Protein AF-Q0K2A3-F1 (afdb_monomer_lite)

Structure (mmCIF, N/CA/C/O backbone):
data_AF-Q0K2A3-F1
#
_entry.id   AF-Q0K2A3-F1
#
loop_
_atom_site.group_PDB
_atom_site.id
_atom_site.type_symbol
_atom_site.label_atom_id
_atom_site.label_alt_id
_atom_site.label_comp_id
_atom_site.label_asym_id
_atom_site.label_entity_id
_atom_site.label_seq_id
_atom_site.pdbx_PDB_ins_code
_atom_site.Cartn_x
_atom_site.Cartn_y
_atom_site.Cartn_z
_atom_site.occupancy
_atom_site.B_iso_or_equiv
_atom_site.auth_seq_id
_atom_site.auth_comp_id
_atom_site.auth_asym_id
_atom_site.auth_atom_id
_atom_site.pdbx_PDB_model_num
ATOM 1 N N . MET A 1 1 ? 31.236 -0.357 -34.199 1.00 62.28 1 MET A N 1
ATOM 2 C CA . MET A 1 1 ? 29.996 0.454 -34.229 1.00 62.28 1 MET A CA 1
ATOM 3 C C . MET A 1 1 ? 29.987 1.377 -33.021 1.00 62.28 1 MET A C 1
ATOM 5 O O . MET A 1 1 ? 30.448 0.934 -31.972 1.00 62.28 1 MET A O 1
ATOM 9 N N . PRO A 1 2 ? 29.529 2.633 -33.126 1.00 80.31 2 PRO A N 1
ATOM 10 C CA . PRO A 1 2 ? 29.445 3.516 -31.966 1.00 80.31 2 PRO A CA 1
ATOM 11 C C . PRO A 1 2 ? 28.359 3.026 -30.996 1.00 80.31 2 PRO A C 1
ATOM 13 O O . PRO A 1 2 ? 27.274 2.633 -31.415 1.00 80.31 2 PRO A O 1
ATOM 16 N N . ALA A 1 3 ? 28.630 3.089 -29.688 1.00 79.31 3 ALA A N 1
ATOM 17 C CA . ALA A 1 3 ? 27.753 2.528 -28.650 1.00 79.31 3 ALA A CA 1
ATOM 18 C C . ALA A 1 3 ? 26.314 3.087 -28.664 1.00 79.31 3 ALA A C 1
ATOM 20 O O . ALA A 1 3 ? 25.381 2.414 -28.240 1.00 79.31 3 ALA A O 1
ATOM 21 N N . LYS A 1 4 ? 26.117 4.307 -29.181 1.00 85.31 4 LYS A N 1
ATOM 22 C CA . LYS A 1 4 ? 24.800 4.960 -29.278 1.00 85.31 4 LYS A CA 1
ATOM 23 C C . LYS A 1 4 ? 23.879 4.341 -30.337 1.00 85.31 4 LYS A C 1
ATOM 25 O O . LYS A 1 4 ? 22.669 4.520 -30.260 1.00 85.31 4 LYS A O 1
ATOM 30 N N . GLU A 1 5 ? 24.433 3.623 -31.311 1.00 87.94 5 GLU A N 1
ATOM 31 C CA . GLU A 1 5 ? 23.679 3.003 -32.412 1.00 87.94 5 GLU A CA 1
ATOM 32 C C . GLU A 1 5 ? 23.251 1.564 -32.114 1.00 87.94 5 GLU A C 1
ATOM 34 O O . GLU A 1 5 ? 22.643 0.915 -32.963 1.00 87.94 5 GLU A O 1
ATOM 39 N N . VAL A 1 6 ? 23.567 1.060 -30.923 1.00 88.69 6 VAL A N 1
ATOM 40 C CA . VAL A 1 6 ? 23.339 -0.328 -30.531 1.00 88.69 6 VAL A CA 1
ATOM 41 C C . VAL A 1 6 ? 22.188 -0.402 -29.523 1.00 88.69 6 VAL A C 1
ATOM 43 O O . VAL A 1 6 ? 21.980 0.508 -28.711 1.00 88.69 6 VAL A O 1
ATOM 46 N N . GLU A 1 7 ? 21.407 -1.471 -29.606 1.00 91.56 7 GLU A N 1
ATOM 47 C CA . GLU A 1 7 ? 20.314 -1.801 -28.696 1.00 91.56 7 GLU A CA 1
ATOM 48 C C . GLU A 1 7 ? 20.340 -3.295 -28.362 1.00 91.56 7 GLU A C 1
ATOM 50 O O . GLU A 1 7 ? 20.820 -4.112 -29.148 1.00 91.56 7 GLU A O 1
ATOM 55 N N . ILE A 1 8 ? 19.844 -3.634 -27.172 1.00 90.56 8 ILE A N 1
ATOM 56 C CA . ILE A 1 8 ? 19.665 -5.015 -26.735 1.00 90.56 8 ILE A CA 1
ATOM 57 C C . ILE A 1 8 ? 18.168 -5.315 -26.746 1.00 90.56 8 ILE A C 1
ATOM 59 O O . ILE A 1 8 ? 17.422 -4.678 -26.002 1.00 90.56 8 ILE A O 1
ATOM 63 N N . SER A 1 9 ? 17.743 -6.288 -27.552 1.00 89.38 9 SER A N 1
ATOM 64 C CA . SER A 1 9 ? 16.355 -6.768 -27.601 1.00 89.38 9 SER A CA 1
ATOM 65 C C . SER A 1 9 ? 16.334 -8.284 -27.713 1.00 89.38 9 SER A C 1
ATOM 67 O O . SER A 1 9 ? 17.089 -8.852 -28.495 1.00 89.38 9 SER A O 1
ATOM 69 N N . ASP A 1 10 ? 15.485 -8.942 -26.922 1.00 86.62 10 ASP A N 1
ATOM 70 C CA . ASP A 1 10 ? 15.195 -10.382 -27.033 1.00 86.62 10 ASP A CA 1
ATOM 71 C C . ASP A 1 10 ? 16.440 -11.295 -27.055 1.00 86.62 10 ASP A C 1
ATOM 73 O O . ASP A 1 10 ? 16.481 -12.310 -27.746 1.00 86.62 10 ASP A O 1
ATOM 77 N N . GLY A 1 11 ? 17.490 -10.923 -26.311 1.00 89.31 11 GLY A N 1
ATOM 78 C CA . GLY A 1 11 ? 18.755 -11.671 -26.251 1.00 89.31 11 GLY A CA 1
ATOM 79 C C . GLY A 1 11 ? 19.737 -11.392 -27.398 1.00 89.31 11 GLY A C 1
ATOM 80 O O . GLY A 1 11 ? 20.799 -12.018 -27.452 1.00 89.31 11 GLY A O 1
ATOM 81 N N . TRP A 1 12 ? 19.436 -10.425 -28.268 1.00 91.81 12 TRP A N 1
ATOM 82 C CA . TRP A 1 12 ? 20.293 -9.966 -29.362 1.00 91.81 12 TRP A CA 1
ATOM 83 C C . TRP A 1 12 ? 20.856 -8.574 -29.099 1.00 91.81 12 TRP A C 1
ATOM 85 O O . TRP A 1 12 ? 20.158 -7.681 -28.622 1.00 91.81 12 TRP A O 1
ATOM 95 N N . LEU A 1 13 ? 22.125 -8.391 -29.451 1.00 91.06 13 LEU A N 1
ATOM 96 C CA . LEU A 1 13 ? 22.765 -7.094 -29.589 1.00 91.06 13 LEU A CA 1
ATOM 97 C C . LEU A 1 13 ? 22.663 -6.694 -31.062 1.00 91.06 13 LEU A C 1
ATOM 99 O O . LEU A 1 13 ? 23.288 -7.320 -31.917 1.00 91.06 13 LEU A O 1
ATOM 103 N N . GLN A 1 14 ? 21.856 -5.683 -31.368 1.00 92.69 14 GLN A N 1
ATOM 104 C CA . GLN A 1 14 ? 21.545 -5.306 -32.746 1.00 92.69 14 GLN A CA 1
ATOM 105 C C . GLN A 1 14 ? 21.731 -3.813 -32.994 1.00 92.69 14 GLN A C 1
ATOM 107 O O . GLN A 1 14 ? 21.665 -2.987 -32.076 1.00 92.69 14 GLN A O 1
ATOM 112 N N . ARG A 1 15 ? 21.954 -3.453 -34.259 1.00 90.69 15 ARG A N 1
ATOM 113 C CA . ARG A 1 15 ? 21.966 -2.051 -34.670 1.00 90.69 15 ARG A CA 1
ATOM 114 C C . ARG A 1 15 ? 20.541 -1.496 -34.663 1.00 90.69 15 ARG A C 1
ATOM 116 O O . ARG A 1 15 ? 19.639 -2.084 -35.248 1.00 90.69 15 ARG A O 1
ATOM 123 N N . ARG A 1 16 ? 20.350 -0.312 -34.075 1.00 88.00 16 ARG A N 1
ATOM 124 C CA . ARG A 1 16 ? 19.042 0.368 -34.010 1.00 88.00 16 ARG A CA 1
ATOM 125 C C . ARG A 1 16 ? 18.433 0.643 -35.385 1.00 88.00 16 ARG A C 1
ATOM 127 O O . ARG A 1 16 ? 17.221 0.576 -35.531 1.00 88.00 16 ARG A O 1
ATOM 134 N N . SER A 1 17 ? 19.258 0.989 -36.374 1.00 88.44 17 SER A N 1
ATOM 135 C CA . SER A 1 17 ? 18.795 1.324 -37.727 1.00 88.44 17 SER A CA 1
ATOM 136 C C . SER A 1 17 ? 18.612 0.115 -38.645 1.00 88.44 17 SER A C 1
ATOM 138 O O . SER A 1 17 ? 17.908 0.229 -39.642 1.00 88.44 17 SER A O 1
ATOM 140 N N . ASP A 1 18 ? 19.241 -1.019 -38.334 1.00 88.25 18 ASP A N 1
ATOM 141 C CA . ASP A 1 18 ? 19.208 -2.226 -39.161 1.00 88.25 18 ASP A CA 1
ATOM 142 C C . ASP A 1 18 ? 19.248 -3.479 -38.265 1.00 88.25 18 ASP A C 1
ATOM 144 O O . ASP A 1 18 ? 20.333 -3.944 -37.898 1.00 88.25 18 ASP A O 1
ATOM 148 N N . PRO A 1 19 ? 18.077 -4.045 -37.913 1.00 83.62 19 PRO A N 1
ATOM 149 C CA . PRO A 1 19 ? 17.972 -5.225 -37.053 1.00 83.62 19 PRO A CA 1
ATOM 150 C C . PRO A 1 19 ? 18.565 -6.508 -37.653 1.00 83.62 19 PRO A C 1
ATOM 152 O O . PRO A 1 19 ? 18.688 -7.509 -36.947 1.00 83.62 19 PRO A O 1
ATOM 155 N N . THR A 1 20 ? 18.914 -6.517 -38.947 1.00 87.69 20 THR A N 1
ATOM 156 C CA . THR A 1 20 ? 19.571 -7.673 -39.575 1.00 87.69 20 THR A CA 1
ATOM 157 C C . THR A 1 20 ? 21.041 -7.776 -39.166 1.00 87.69 20 THR A C 1
ATOM 159 O O . THR A 1 20 ? 21.584 -8.878 -39.069 1.00 87.69 20 THR A O 1
ATOM 162 N N . GLN A 1 21 ? 21.663 -6.642 -38.828 1.00 88.56 21 GLN A N 1
ATOM 163 C CA . GLN A 1 21 ? 22.997 -6.576 -38.242 1.00 88.56 21 GLN A CA 1
ATOM 164 C C . GLN A 1 21 ? 22.907 -6.809 -36.735 1.00 88.56 21 GLN A C 1
ATOM 166 O O . GLN A 1 21 ? 22.775 -5.874 -35.938 1.00 88.56 21 GLN A O 1
ATOM 171 N N . ARG A 1 22 ? 22.960 -8.086 -36.354 1.00 90.00 22 ARG A N 1
ATOM 172 C CA . ARG A 1 22 ? 22.824 -8.532 -34.969 1.00 90.00 22 ARG A CA 1
ATOM 173 C C . ARG A 1 22 ? 23.806 -9.636 -34.617 1.00 90.00 22 ARG A C 1
ATOM 175 O O . ARG A 1 22 ? 24.170 -10.460 -35.451 1.00 90.00 22 ARG A O 1
ATOM 182 N N . GLU A 1 23 ? 24.163 -9.687 -33.347 1.00 91.06 23 GLU A N 1
ATOM 183 C CA . GLU A 1 23 ? 24.905 -10.783 -32.736 1.00 91.06 23 GLU A CA 1
ATOM 184 C C . GLU A 1 23 ? 24.248 -11.200 -31.418 1.00 91.06 23 GLU A C 1
ATOM 186 O O . GLU A 1 23 ? 23.474 -10.442 -30.830 1.00 91.06 23 GLU A O 1
ATOM 191 N N . SER A 1 24 ? 24.527 -12.416 -30.946 1.00 89.62 24 SER A N 1
ATOM 192 C CA . SER A 1 24 ? 24.063 -12.852 -29.622 1.00 89.62 24 SER A CA 1
ATOM 193 C C . SER A 1 24 ? 24.631 -11.935 -28.536 1.00 89.62 24 SER A C 1
ATOM 195 O O . SER A 1 24 ? 25.813 -11.591 -28.584 1.00 89.62 24 SER A O 1
ATOM 197 N N . VAL A 1 25 ? 23.844 -11.613 -27.503 1.00 88.44 25 VAL A N 1
ATOM 198 C CA . VAL A 1 25 ? 24.322 -10.843 -26.333 1.00 88.44 25 VAL A CA 1
ATOM 199 C C . VAL A 1 25 ? 25.501 -11.527 -25.624 1.00 88.44 25 VAL A C 1
ATOM 201 O O . VAL A 1 25 ? 26.292 -10.857 -24.963 1.00 88.44 25 VAL A O 1
ATOM 204 N N . SER A 1 26 ? 25.680 -12.842 -25.793 1.00 86.69 26 SER A N 1
ATOM 205 C CA . SER A 1 26 ? 26.845 -13.571 -25.272 1.00 86.69 26 SER A CA 1
ATOM 206 C C . SER A 1 26 ? 28.129 -13.390 -26.095 1.00 86.69 26 SER A C 1
ATOM 208 O O . SER A 1 26 ? 29.219 -13.590 -25.562 1.00 86.69 26 SER A O 1
ATOM 210 N N . ALA A 1 27 ? 28.043 -12.987 -27.367 1.00 87.62 27 ALA A N 1
ATOM 211 C CA . ALA A 1 27 ? 29.200 -12.904 -28.262 1.00 87.62 27 ALA A CA 1
ATOM 212 C C . ALA A 1 27 ? 30.287 -11.914 -27.785 1.00 87.62 27 ALA A C 1
ATOM 214 O O . ALA A 1 27 ? 31.470 -12.264 -27.856 1.00 87.62 27 ALA A O 1
ATOM 215 N N . PRO A 1 28 ? 29.952 -10.730 -27.227 1.00 85.81 28 PRO A N 1
ATOM 216 C CA . PRO A 1 28 ? 30.937 -9.856 -26.590 1.00 85.81 28 PRO A CA 1
ATOM 217 C C . PRO A 1 28 ? 31.712 -10.519 -25.444 1.00 85.81 28 PRO A C 1
ATOM 219 O O . PRO A 1 28 ? 32.914 -10.293 -25.325 1.00 85.81 28 PRO A O 1
ATOM 222 N N . ILE A 1 29 ? 31.060 -11.363 -24.637 1.00 84.81 29 ILE A N 1
ATOM 223 C CA . ILE A 1 29 ? 31.693 -12.066 -23.507 1.00 84.81 29 ILE A CA 1
ATOM 224 C C . ILE A 1 29 ? 32.697 -13.100 -24.029 1.00 84.81 29 ILE A C 1
ATOM 226 O O . ILE A 1 29 ? 33.825 -13.181 -23.545 1.00 84.81 29 ILE A O 1
ATOM 230 N N . THR A 1 30 ? 32.322 -13.850 -25.069 1.00 85.88 30 THR A N 1
ATOM 231 C CA . THR A 1 30 ? 33.226 -14.804 -25.724 1.00 85.88 30 THR A CA 1
ATOM 232 C C . THR A 1 30 ? 34.440 -14.099 -26.333 1.00 85.88 30 THR A C 1
ATOM 234 O O . THR A 1 30 ? 35.566 -14.555 -26.148 1.00 85.88 30 THR A O 1
ATOM 237 N N . ARG A 1 31 ? 34.249 -12.951 -27.001 1.00 86.81 31 ARG A N 1
ATOM 238 C CA . ARG A 1 31 ? 35.359 -12.158 -27.565 1.00 86.81 31 ARG A CA 1
ATOM 239 C C . ARG A 1 31 ? 36.263 -11.532 -26.507 1.00 86.81 31 ARG A C 1
ATOM 241 O O . ARG A 1 31 ? 37.447 -11.352 -26.767 1.00 86.81 31 ARG A O 1
ATOM 248 N N . ALA A 1 32 ? 35.732 -11.238 -25.323 1.00 83.31 32 ALA A N 1
ATOM 249 C CA . ALA A 1 32 ? 36.518 -10.807 -24.169 1.00 83.31 32 ALA A CA 1
ATOM 250 C C . ALA A 1 32 ? 37.319 -11.960 -23.522 1.00 83.31 32 ALA A C 1
ATOM 252 O O . ALA A 1 32 ? 37.932 -11.775 -22.472 1.00 83.31 32 ALA A O 1
ATOM 253 N N . GLY A 1 33 ? 37.317 -13.160 -24.115 1.00 84.12 33 GLY A N 1
ATOM 254 C CA . GLY A 1 33 ? 38.033 -14.323 -23.593 1.00 84.12 33 GLY A CA 1
ATOM 255 C C . GLY A 1 33 ? 37.413 -14.888 -22.316 1.00 84.12 33 GLY A C 1
ATOM 256 O O . GLY A 1 33 ? 38.126 -15.471 -21.510 1.00 84.12 33 GLY A O 1
ATOM 257 N N . GLY A 1 34 ? 36.111 -14.672 -22.091 1.00 79.38 34 GLY A N 1
ATOM 258 C CA . GLY A 1 34 ? 35.416 -15.142 -20.889 1.00 79.38 34 GLY A CA 1
ATOM 259 C C . GLY A 1 34 ? 35.699 -14.330 -19.621 1.00 79.38 34 GLY A C 1
ATOM 260 O O . GLY A 1 34 ? 35.202 -14.690 -18.556 1.00 79.38 34 GLY A O 1
ATOM 261 N N . HIS A 1 35 ? 36.453 -13.229 -19.713 1.00 83.56 35 HIS A N 1
ATOM 262 C CA . HIS A 1 35 ? 36.623 -12.300 -18.598 1.00 83.56 35 HIS A CA 1
ATOM 263 C C . HIS A 1 35 ? 35.297 -11.592 -18.287 1.00 83.56 35 HIS A C 1
ATOM 265 O O . HIS A 1 35 ? 34.542 -11.228 -19.195 1.00 83.56 35 HIS A O 1
ATOM 271 N N . ALA A 1 36 ? 35.015 -11.382 -17.000 1.00 81.56 36 ALA A N 1
ATOM 272 C CA . ALA A 1 36 ? 33.820 -10.672 -16.563 1.00 81.56 36 ALA A CA 1
ATOM 273 C C . ALA A 1 36 ? 33.827 -9.226 -17.087 1.00 81.56 36 ALA A C 1
ATOM 275 O O . ALA A 1 36 ? 34.798 -8.490 -16.915 1.00 81.56 36 ALA A O 1
ATOM 276 N N . ILE A 1 37 ? 32.727 -8.819 -17.721 1.00 84.69 37 ILE A N 1
ATOM 277 C CA . ILE A 1 37 ? 32.509 -7.433 -18.138 1.00 84.69 37 ILE A CA 1
ATOM 278 C C . ILE A 1 37 ? 31.739 -6.746 -17.015 1.00 84.69 37 ILE A C 1
ATOM 280 O O . ILE A 1 37 ? 30.547 -6.987 -16.831 1.00 84.69 37 ILE A O 1
ATOM 284 N N . GLU A 1 38 ? 32.422 -5.888 -16.264 1.00 87.50 38 GLU A N 1
ATOM 285 C CA . GLU A 1 38 ? 31.830 -5.150 -15.153 1.00 87.50 38 GLU A CA 1
ATOM 286 C C . GLU A 1 38 ? 31.703 -3.662 -15.477 1.00 87.50 38 GLU A C 1
ATOM 288 O O . GLU A 1 38 ? 32.609 -3.034 -16.025 1.00 87.50 38 GLU A O 1
ATOM 293 N N . ALA A 1 39 ? 30.576 -3.075 -15.086 1.00 89.56 39 ALA A N 1
ATOM 294 C CA . ALA A 1 39 ? 30.367 -1.637 -15.117 1.00 89.56 39 ALA A CA 1
ATOM 295 C C . ALA A 1 39 ? 29.654 -1.211 -13.834 1.00 89.56 39 ALA A C 1
ATOM 297 O O . ALA A 1 39 ? 28.703 -1.856 -13.391 1.00 89.56 39 ALA A O 1
ATOM 298 N N . ARG A 1 40 ? 30.095 -0.101 -13.237 1.00 92.75 40 ARG A N 1
ATOM 299 C CA . ARG A 1 40 ? 29.420 0.517 -12.090 1.00 92.75 40 ARG A CA 1
ATOM 300 C C . ARG A 1 40 ? 28.812 1.840 -12.516 1.00 92.75 40 ARG A C 1
ATOM 302 O O . ARG A 1 40 ? 29.492 2.692 -13.080 1.00 92.75 40 ARG A O 1
ATOM 309 N N . ALA A 1 41 ? 27.539 2.017 -12.198 1.00 89.94 41 ALA A N 1
ATOM 310 C CA . ALA A 1 41 ? 26.820 3.265 -12.382 1.00 89.94 41 ALA A CA 1
ATOM 311 C C . ALA A 1 41 ? 26.122 3.641 -11.074 1.00 89.94 41 ALA A C 1
ATOM 313 O O . ALA A 1 41 ? 25.741 2.776 -10.287 1.00 89.94 41 ALA A O 1
ATOM 314 N N . SER A 1 42 ? 25.944 4.940 -10.849 1.00 90.06 42 SER A N 1
ATOM 315 C CA . SER A 1 42 ? 25.125 5.449 -9.751 1.00 90.06 42 SER A CA 1
ATOM 316 C C . SER A 1 42 ? 24.044 6.356 -10.320 1.00 90.06 42 SER A C 1
ATOM 318 O O . SER A 1 42 ? 24.302 7.159 -11.216 1.00 90.06 42 SER A O 1
ATOM 320 N N . ALA A 1 43 ? 22.825 6.210 -9.811 1.00 85.69 43 ALA A N 1
ATOM 321 C CA . ALA A 1 43 ? 21.710 7.079 -10.142 1.00 85.69 43 ALA A CA 1
ATOM 322 C C . ALA A 1 43 ? 21.404 7.958 -8.929 1.00 85.69 43 ALA A C 1
ATOM 324 O O . ALA A 1 43 ? 21.238 7.464 -7.814 1.00 85.69 43 ALA A O 1
ATOM 325 N N . ARG A 1 44 ? 21.331 9.271 -9.144 1.00 83.62 44 ARG A N 1
ATOM 326 C CA . ARG A 1 44 ? 20.837 10.238 -8.159 1.00 83.62 44 ARG A CA 1
ATOM 327 C C . ARG A 1 44 ? 19.615 10.941 -8.741 1.00 83.62 44 ARG A C 1
ATOM 329 O O . ARG A 1 44 ? 19.536 11.068 -9.963 1.00 83.62 44 ARG A O 1
ATOM 336 N N . PRO A 1 45 ? 18.675 11.411 -7.905 1.00 78.62 45 PRO A N 1
ATOM 337 C CA . PRO A 1 45 ? 17.594 12.256 -8.386 1.00 78.62 45 PRO A CA 1
ATOM 338 C C . PRO A 1 45 ? 18.155 13.442 -9.180 1.00 78.62 45 PRO A C 1
ATOM 340 O O . PRO A 1 45 ? 19.027 14.159 -8.686 1.00 78.62 45 PRO A O 1
ATOM 343 N N . GLY A 1 46 ? 17.696 13.606 -10.419 1.00 79.38 46 GLY A N 1
ATOM 344 C CA . GLY A 1 46 ? 18.191 14.641 -11.320 1.00 79.38 46 GLY A CA 1
ATOM 345 C C . GLY A 1 46 ? 17.775 16.051 -10.899 1.00 79.38 46 GLY A C 1
ATOM 346 O O . GLY A 1 46 ? 16.961 16.253 -9.989 1.00 79.38 46 GLY A O 1
ATOM 347 N N . LYS A 1 47 ? 18.330 17.057 -11.586 1.00 76.06 47 LYS A N 1
ATOM 348 C CA . LYS A 1 47 ? 17.973 18.468 -11.362 1.00 76.06 47 LYS A CA 1
ATOM 349 C C . LYS A 1 47 ? 16.494 18.740 -11.672 1.00 76.06 47 LYS A C 1
ATOM 351 O O . LYS A 1 47 ? 15.976 19.736 -11.173 1.00 76.06 47 LYS A O 1
ATOM 356 N N . GLU A 1 48 ? 15.807 17.856 -12.409 1.00 71.94 48 GLU A N 1
ATOM 357 C CA . GLU A 1 48 ? 14.381 17.997 -12.720 1.00 71.94 48 GLU A CA 1
ATOM 358 C C . GLU A 1 48 ? 13.512 18.056 -11.460 1.00 71.94 48 GLU A C 1
ATOM 360 O O . GLU A 1 48 ? 12.505 18.752 -11.470 1.00 71.94 48 GLU A O 1
ATOM 365 N N . ARG A 1 49 ? 13.916 17.432 -10.341 1.00 65.88 49 ARG A N 1
ATOM 366 C CA . ARG A 1 49 ? 13.180 17.545 -9.065 1.00 65.88 49 ARG A CA 1
ATOM 367 C C . ARG A 1 49 ? 13.127 18.967 -8.496 1.00 65.88 49 ARG A C 1
ATOM 369 O O . ARG A 1 49 ? 12.292 19.230 -7.640 1.00 65.88 49 ARG A O 1
ATOM 376 N N . LYS A 1 50 ? 14.009 19.878 -8.933 1.00 71.38 50 LYS A N 1
ATOM 377 C CA . LYS A 1 50 ? 13.951 21.303 -8.555 1.00 71.38 50 LYS A CA 1
ATOM 378 C C . LYS A 1 50 ? 12.923 22.087 -9.376 1.00 71.38 50 LYS A C 1
ATOM 380 O O . LYS A 1 50 ? 12.541 23.173 -8.967 1.00 71.38 50 LYS A O 1
ATOM 385 N N . GLN A 1 51 ? 12.531 21.561 -10.536 1.00 73.88 51 GLN A N 1
ATOM 386 C CA . GLN A 1 51 ? 11.632 22.220 -11.489 1.00 73.88 51 GLN A CA 1
ATOM 387 C C . GLN A 1 51 ? 10.241 21.579 -11.516 1.00 73.88 51 GLN A C 1
ATOM 389 O O . GLN A 1 51 ? 9.254 22.272 -11.737 1.00 73.88 51 GLN A O 1
ATOM 394 N N . TYR A 1 52 ? 10.155 20.270 -11.267 1.00 73.56 52 TYR A N 1
ATOM 395 C CA . TYR A 1 52 ? 8.922 19.496 -11.321 1.00 73.56 52 TYR A CA 1
ATOM 396 C C . TYR A 1 52 ? 8.737 18.663 -10.060 1.00 73.56 52 TYR A C 1
ATOM 398 O O . TYR A 1 52 ? 9.639 17.948 -9.612 1.00 73.56 52 TYR A O 1
ATOM 406 N N . ALA A 1 53 ? 7.521 18.703 -9.531 1.00 71.94 53 ALA A N 1
ATOM 407 C CA . ALA A 1 53 ? 7.123 17.873 -8.417 1.00 71.94 53 ALA A CA 1
ATOM 408 C C . ALA A 1 53 ? 6.690 16.491 -8.933 1.00 71.94 53 ALA A C 1
ATOM 410 O O . ALA A 1 53 ? 5.704 16.357 -9.659 1.00 71.94 53 ALA A O 1
ATOM 411 N N . MET A 1 54 ? 7.450 15.452 -8.589 1.00 75.56 54 MET A N 1
ATOM 412 C CA . MET A 1 54 ? 7.109 14.069 -8.929 1.00 75.56 54 MET A CA 1
ATOM 413 C C . MET A 1 54 ? 6.233 13.474 -7.827 1.00 75.56 54 MET A C 1
ATOM 415 O O . MET A 1 54 ? 6.730 12.795 -6.930 1.00 75.56 54 MET A O 1
ATOM 419 N N . HIS A 1 55 ? 4.935 13.766 -7.888 1.00 80.88 55 HIS A N 1
ATOM 420 C CA . HIS A 1 55 ? 3.944 13.229 -6.961 1.00 80.88 55 HIS A CA 1
ATOM 421 C C . HIS A 1 55 ? 3.182 12.055 -7.569 1.00 80.88 55 HIS A C 1
ATOM 423 O O . HIS A 1 55 ? 2.884 12.034 -8.765 1.00 80.88 55 HIS A O 1
ATOM 429 N N . ALA A 1 56 ? 2.853 11.091 -6.714 1.00 84.62 56 ALA A N 1
ATOM 430 C CA . ALA A 1 56 ? 1.793 10.141 -6.987 1.00 84.62 56 ALA A CA 1
ATOM 431 C C . ALA A 1 56 ? 0.479 10.720 -6.457 1.00 84.62 56 ALA A C 1
ATOM 433 O O . ALA A 1 56 ? 0.454 11.334 -5.390 1.00 84.62 56 ALA A O 1
ATOM 434 N N . PHE A 1 57 ? -0.600 10.514 -7.199 1.00 88.44 57 PHE A N 1
ATOM 435 C CA . PHE A 1 57 ? -1.940 10.931 -6.794 1.00 88.44 57 PHE A CA 1
ATOM 436 C C . PHE A 1 57 ? -2.812 9.702 -6.600 1.00 88.44 57 PHE A C 1
ATOM 438 O O . PHE A 1 57 ? -2.590 8.675 -7.239 1.00 88.44 57 PHE A O 1
ATOM 445 N N . GLY A 1 58 ? -3.812 9.801 -5.736 1.00 91.38 58 GLY A N 1
ATOM 446 C CA . GLY A 1 58 ? -4.754 8.720 -5.501 1.00 91.38 58 GLY A CA 1
ATOM 447 C C . GLY A 1 58 ? -6.105 9.257 -5.066 1.00 91.38 58 GLY A C 1
ATOM 448 O O . GLY A 1 58 ? -6.177 10.295 -4.416 1.00 91.38 58 GLY A O 1
ATOM 449 N N . ALA A 1 59 ? -7.158 8.540 -5.434 1.00 94.19 59 ALA A N 1
ATOM 450 C CA . ALA A 1 59 ? -8.495 8.709 -4.889 1.00 94.19 59 ALA A CA 1
ATOM 451 C C . ALA A 1 59 ? -8.938 7.366 -4.309 1.00 94.19 59 ALA A C 1
ATOM 453 O O . ALA A 1 59 ? -8.826 6.342 -4.985 1.00 94.19 59 ALA A O 1
ATOM 454 N N . VAL A 1 60 ? -9.403 7.377 -3.062 1.00 95.31 60 VAL A N 1
ATOM 455 C CA . VAL A 1 60 ? -9.826 6.185 -2.322 1.00 95.31 60 VAL A CA 1
ATOM 456 C C . VAL A 1 60 ? -11.226 6.439 -1.786 1.00 95.31 60 VAL A C 1
ATOM 458 O O . VAL A 1 60 ? -11.477 7.476 -1.177 1.00 95.31 60 VAL A O 1
ATOM 461 N N . PHE A 1 61 ? -12.125 5.494 -2.024 1.00 95.81 61 PHE A N 1
ATOM 462 C CA . PHE A 1 61 ? -13.504 5.514 -1.558 1.00 95.81 61 PHE A CA 1
ATOM 463 C C . PHE A 1 61 ? -13.737 4.278 -0.698 1.00 95.81 61 PHE A C 1
ATOM 465 O O . PHE A 1 61 ? -13.389 3.171 -1.111 1.00 95.81 61 PHE A O 1
ATOM 472 N N . ALA A 1 62 ? -14.323 4.471 0.480 1.00 96.50 62 ALA A N 1
ATOM 473 C CA . ALA A 1 62 ? -14.638 3.400 1.412 1.00 96.50 62 ALA A CA 1
ATOM 474 C C . ALA A 1 62 ? -16.147 3.355 1.668 1.00 96.50 62 ALA A C 1
ATOM 476 O O . ALA A 1 62 ? -16.776 4.375 1.942 1.00 96.50 62 ALA A O 1
ATOM 477 N N . GLU A 1 63 ? -16.708 2.158 1.569 1.00 96.81 63 GLU A N 1
ATOM 478 C CA . GLU A 1 63 ? -18.059 1.815 1.986 1.00 96.81 63 GLU A CA 1
ATOM 479 C C . GLU A 1 63 ? -17.957 1.132 3.351 1.00 96.81 63 GLU A C 1
ATOM 481 O O . GLU A 1 63 ? -17.329 0.075 3.479 1.00 96.81 63 GLU A O 1
ATOM 486 N N . VAL A 1 64 ? -18.547 1.760 4.366 1.00 95.81 64 VAL A N 1
ATOM 487 C CA . VAL A 1 64 ? -18.500 1.296 5.754 1.00 95.81 64 VAL A CA 1
ATOM 488 C C . VAL A 1 64 ? -19.908 1.132 6.300 1.00 95.81 64 VAL A C 1
ATOM 490 O O . VAL A 1 64 ? -20.797 1.929 5.995 1.00 95.81 64 VAL A O 1
ATOM 493 N N . HIS A 1 65 ? -20.105 0.093 7.100 1.00 94.88 65 HIS A N 1
ATOM 494 C CA . HIS A 1 65 ? -21.330 -0.127 7.861 1.00 94.88 65 HIS A CA 1
ATOM 495 C C . HIS A 1 65 ? -21.032 0.132 9.330 1.00 94.88 65 HIS A C 1
ATOM 497 O O . HIS A 1 65 ? -19.974 -0.259 9.822 1.00 94.88 65 HIS A O 1
ATOM 503 N N . VAL A 1 66 ? -21.957 0.808 10.004 1.00 96.19 66 VAL A N 1
ATOM 504 C CA . VAL A 1 66 ? -21.850 1.135 11.426 1.00 96.19 66 VAL A CA 1
ATOM 505 C C . VAL A 1 66 ? -23.056 0.539 12.127 1.00 96.19 66 VAL A C 1
ATOM 507 O O . VAL A 1 66 ? -24.191 0.836 11.752 1.00 96.19 66 VAL A O 1
ATOM 510 N N . ASP A 1 67 ? -22.803 -0.310 13.114 1.00 95.75 67 ASP A N 1
ATOM 511 C CA . ASP A 1 67 ? -23.840 -0.812 14.005 1.00 95.75 67 ASP A CA 1
ATOM 512 C C . ASP A 1 67 ? -24.226 0.300 15.003 1.00 95.75 67 ASP A C 1
ATOM 514 O O . ASP A 1 67 ? -23.352 0.782 15.729 1.00 95.75 67 ASP A O 1
ATOM 518 N N . PRO A 1 68 ? -25.492 0.759 15.039 1.00 95.56 68 PRO A N 1
ATOM 519 C CA . PRO A 1 68 ? -25.899 1.863 15.907 1.00 95.56 68 PRO A CA 1
ATOM 520 C C . PRO A 1 68 ? -25.983 1.477 17.389 1.00 95.56 68 PRO A C 1
ATOM 522 O O . PRO A 1 68 ? -25.885 2.361 18.238 1.00 95.56 68 PRO A O 1
ATOM 525 N N . ASP A 1 69 ? -26.154 0.191 17.699 1.00 96.88 69 ASP A N 1
ATOM 526 C CA . ASP A 1 69 ? -26.319 -0.300 19.067 1.00 96.88 69 ASP A CA 1
ATOM 527 C C . ASP A 1 69 ? -24.957 -0.619 19.704 1.00 96.88 69 ASP A C 1
ATOM 529 O O . ASP A 1 69 ? -24.745 -0.365 20.891 1.00 96.88 69 ASP A O 1
ATOM 533 N N . LEU A 1 70 ? -24.014 -1.146 18.913 1.00 94.38 70 LEU A N 1
ATOM 534 C CA . LEU A 1 70 ? -22.674 -1.550 19.366 1.00 94.38 70 LEU A CA 1
ATOM 535 C C . LEU A 1 70 ? -21.576 -0.525 19.049 1.00 94.38 70 LEU A C 1
ATOM 537 O O . LEU A 1 70 ? -20.496 -0.580 19.636 1.00 94.38 70 LEU A O 1
ATOM 541 N N . GLY A 1 71 ? -21.816 0.384 18.102 1.00 91.75 71 GLY A N 1
ATOM 542 C CA . GLY A 1 71 ? -20.794 1.295 17.579 1.00 91.75 71 GLY A CA 1
ATOM 543 C C . GLY A 1 71 ? -19.708 0.596 16.751 1.00 91.75 71 GLY A C 1
ATOM 544 O O . GLY A 1 71 ? -18.669 1.197 16.476 1.00 91.75 71 GLY A O 1
ATOM 545 N N . GLU A 1 72 ? -19.915 -0.665 16.360 1.00 92.75 72 GLU A N 1
ATOM 546 C CA . GLU A 1 72 ? -18.949 -1.437 15.577 1.00 92.75 72 GLU A CA 1
ATOM 547 C C . GLU A 1 72 ? -18.916 -0.939 14.126 1.00 92.75 72 GLU A C 1
ATOM 549 O O . GLU A 1 72 ? -19.955 -0.814 13.473 1.00 92.75 72 GLU A O 1
ATOM 554 N N . ILE A 1 73 ? -17.715 -0.678 13.604 1.00 94.81 73 ILE A N 1
ATOM 555 C CA . ILE A 1 73 ? -17.501 -0.222 12.227 1.00 94.81 73 ILE A CA 1
ATOM 556 C C . ILE A 1 73 ? -16.905 -1.366 11.412 1.00 94.81 73 ILE A C 1
ATOM 558 O O . ILE A 1 73 ? -15.829 -1.867 11.731 1.00 94.81 73 ILE A O 1
ATOM 562 N N . ARG A 1 74 ? -17.561 -1.734 10.308 1.00 93.50 74 ARG A N 1
ATOM 563 C CA . ARG A 1 74 ? -17.064 -2.743 9.363 1.00 93.50 74 ARG A CA 1
ATOM 564 C C . ARG A 1 74 ? -16.841 -2.151 7.983 1.00 93.50 74 ARG A C 1
ATOM 566 O O . ARG A 1 74 ? -17.715 -1.493 7.419 1.00 93.50 74 ARG A O 1
ATOM 573 N N . VAL A 1 75 ? -15.672 -2.424 7.411 1.00 95.50 75 VAL A N 1
ATOM 574 C CA . VAL A 1 75 ? -15.321 -2.000 6.052 1.00 95.50 75 VAL A CA 1
ATOM 575 C C . VAL A 1 75 ? -15.806 -3.048 5.056 1.00 95.50 75 VAL A C 1
ATOM 577 O O . VAL A 1 75 ? -15.211 -4.115 4.917 1.00 95.50 75 VAL A O 1
ATOM 580 N N . HIS A 1 76 ? -16.877 -2.738 4.326 1.00 93.69 76 HIS A N 1
ATOM 581 C CA . HIS A 1 76 ? -17.486 -3.675 3.381 1.00 93.69 76 HIS A CA 1
ATOM 582 C C . HIS A 1 76 ? -16.750 -3.687 2.033 1.00 93.69 76 HIS A C 1
ATOM 584 O O . HIS A 1 76 ? -16.459 -4.748 1.464 1.00 93.69 76 HIS A O 1
ATOM 590 N N . ARG A 1 77 ? -16.407 -2.499 1.518 1.00 95.31 77 ARG A N 1
ATOM 591 C CA . ARG A 1 77 ? -15.744 -2.358 0.218 1.00 95.31 77 ARG A CA 1
ATOM 592 C C . ARG A 1 77 ? -14.868 -1.116 0.144 1.00 95.31 77 ARG A C 1
ATOM 594 O O . ARG A 1 77 ? -15.277 -0.039 0.564 1.00 95.31 77 ARG A O 1
ATOM 601 N N . ILE A 1 78 ? -13.697 -1.247 -0.473 1.00 96.25 78 ILE A N 1
ATOM 602 C CA . ILE A 1 78 ? -12.835 -0.119 -0.832 1.00 96.25 78 ILE A CA 1
ATOM 603 C C . ILE A 1 78 ? -12.563 -0.135 -2.330 1.00 96.25 78 ILE A C 1
ATOM 605 O O . ILE A 1 78 ? -12.207 -1.169 -2.898 1.00 96.25 78 ILE A O 1
ATOM 609 N N . VAL A 1 79 ? -12.699 1.035 -2.953 1.00 96.19 79 VAL A N 1
ATOM 610 C CA . VAL A 1 79 ? -12.341 1.275 -4.351 1.00 96.19 79 VAL A CA 1
ATOM 611 C C . VAL A 1 79 ? -11.281 2.365 -4.408 1.00 96.19 79 VAL A C 1
ATOM 613 O O . VAL A 1 79 ? -11.483 3.461 -3.884 1.00 96.19 79 VAL A O 1
ATOM 616 N N . ALA A 1 80 ? -10.154 2.084 -5.053 1.00 94.31 80 ALA A N 1
ATOM 617 C CA . ALA A 1 80 ? -9.028 3.004 -5.119 1.00 94.31 80 ALA A CA 1
ATOM 618 C C . ALA A 1 80 ? -8.442 3.128 -6.531 1.00 94.31 80 ALA A C 1
ATOM 620 O O . ALA A 1 80 ? -8.271 2.146 -7.252 1.00 94.31 80 ALA A O 1
ATOM 621 N N . SER A 1 81 ? -8.082 4.352 -6.912 1.00 93.88 81 SER A N 1
ATOM 622 C CA . SER A 1 81 ? -7.471 4.675 -8.202 1.00 93.88 81 SER A CA 1
ATOM 623 C C . SER A 1 81 ? -6.246 5.558 -8.004 1.00 93.88 81 SER A C 1
ATOM 625 O O . SER A 1 81 ? -6.370 6.672 -7.497 1.00 93.88 81 SER A O 1
ATOM 627 N N . TYR A 1 82 ? -5.079 5.095 -8.460 1.00 91.69 82 TYR A N 1
ATOM 628 C CA . TYR A 1 82 ? -3.799 5.778 -8.278 1.00 91.69 82 TYR A CA 1
ATOM 629 C C . TYR A 1 82 ? -3.116 6.156 -9.604 1.00 91.69 82 TYR A C 1
ATOM 631 O O . TYR A 1 82 ? -3.036 5.373 -10.553 1.00 91.69 82 TYR A O 1
ATOM 639 N N . GLY A 1 83 ? -2.554 7.361 -9.658 1.00 90.06 83 GLY A N 1
ATOM 640 C CA . GLY A 1 83 ? -1.626 7.820 -10.687 1.00 90.06 83 GLY A CA 1
ATOM 641 C C . GLY A 1 83 ? -0.189 7.730 -10.178 1.00 90.06 83 GLY A C 1
ATOM 642 O O . GLY A 1 83 ? 0.259 8.619 -9.460 1.00 90.06 83 GLY A O 1
ATOM 643 N N . VAL A 1 84 ? 0.529 6.664 -10.554 1.00 85.19 84 VAL A N 1
ATOM 644 C CA . VAL A 1 84 ? 1.863 6.311 -10.004 1.00 85.19 84 VAL A CA 1
ATOM 645 C C . VAL A 1 84 ? 2.997 6.349 -11.039 1.00 85.19 84 VAL A C 1
ATOM 647 O O . VAL A 1 84 ? 4.087 5.833 -10.806 1.00 85.19 84 VAL A O 1
ATOM 650 N N . GLY A 1 85 ? 2.766 6.946 -12.209 1.00 85.81 85 GLY A N 1
ATOM 651 C CA . GLY A 1 85 ? 3.762 6.989 -13.282 1.00 85.81 85 GLY A CA 1
ATOM 652 C C . GLY A 1 85 ? 3.825 5.676 -14.061 1.00 85.81 85 GLY A C 1
ATOM 653 O O . GLY A 1 85 ? 2.788 5.141 -14.431 1.00 85.81 85 GLY A O 1
ATOM 654 N N . ARG A 1 86 ? 5.018 5.169 -14.396 1.00 86.69 86 ARG A N 1
ATOM 655 C CA . ARG A 1 86 ? 5.169 3.920 -15.166 1.00 86.69 86 ARG A CA 1
ATOM 656 C C . ARG A 1 86 ? 5.241 2.719 -14.224 1.00 86.69 86 ARG A C 1
ATOM 658 O O . ARG A 1 86 ? 6.201 2.581 -13.474 1.00 86.69 86 ARG A O 1
ATOM 665 N N . LEU A 1 87 ? 4.274 1.810 -14.330 1.00 86.62 87 LEU A N 1
ATOM 666 C CA . LEU A 1 87 ? 4.327 0.536 -13.616 1.00 86.62 87 LEU A CA 1
ATOM 667 C C . LEU A 1 87 ? 5.350 -0.394 -14.279 1.00 86.62 87 LEU A C 1
ATOM 669 O O . LEU A 1 87 ? 5.200 -0.744 -15.449 1.00 86.62 87 LEU A O 1
ATOM 673 N N . LEU A 1 88 ? 6.365 -0.812 -13.520 1.00 88.44 88 LEU A N 1
ATOM 674 C CA . LEU A 1 88 ? 7.346 -1.810 -13.967 1.00 88.44 88 LEU A CA 1
ATOM 675 C C . LEU A 1 88 ? 6.774 -3.228 -13.891 1.00 88.44 88 LEU A C 1
ATOM 677 O O . LEU A 1 88 ? 6.874 -3.992 -14.844 1.00 88.44 88 LEU A O 1
ATOM 681 N N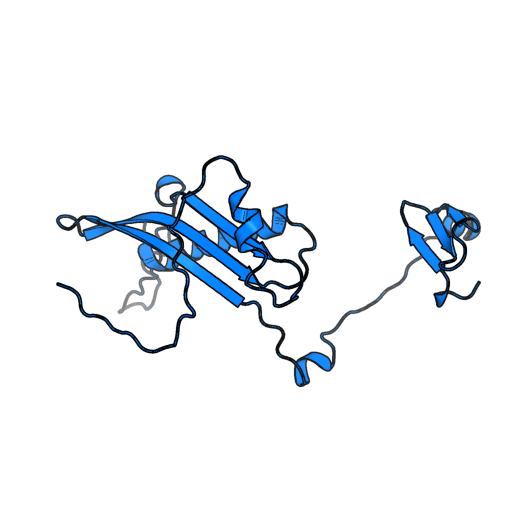 . ASN A 1 89 ? 6.135 -3.561 -12.768 1.00 89.56 89 ASN A N 1
ATOM 682 C CA . ASN A 1 89 ? 5.469 -4.840 -12.559 1.00 89.56 89 ASN A CA 1
ATOM 683 C C . ASN A 1 89 ? 4.063 -4.601 -12.004 1.00 89.56 89 ASN A C 1
ATOM 685 O O . ASN A 1 89 ? 3.901 -4.124 -10.880 1.00 89.56 89 ASN A O 1
ATOM 689 N N . ARG A 1 90 ? 3.045 -4.954 -12.795 1.00 87.75 90 ARG A N 1
ATOM 690 C CA . ARG A 1 90 ? 1.635 -4.761 -12.429 1.00 87.75 90 ARG A CA 1
ATOM 691 C C . ARG A 1 90 ? 1.229 -5.582 -11.206 1.00 87.75 90 ARG A C 1
ATOM 693 O O . ARG A 1 90 ? 0.503 -5.071 -10.364 1.00 87.75 90 ARG A O 1
ATOM 700 N N . LYS A 1 91 ? 1.722 -6.819 -11.079 1.00 90.12 91 LYS A N 1
ATOM 701 C CA . LYS A 1 91 ? 1.370 -7.716 -9.968 1.00 90.12 91 LYS A CA 1
ATOM 702 C C . LYS A 1 91 ? 1.887 -7.167 -8.642 1.00 90.12 91 LYS A C 1
ATOM 704 O O . LYS A 1 91 ? 1.124 -7.039 -7.693 1.00 90.12 91 LYS A O 1
ATOM 709 N N . THR A 1 92 ? 3.162 -6.784 -8.602 1.00 90.00 92 THR A N 1
ATOM 710 C CA . THR A 1 92 ? 3.770 -6.201 -7.398 1.00 90.00 92 THR A CA 1
ATOM 711 C C . THR A 1 92 ? 3.139 -4.860 -7.048 1.00 90.00 92 THR A C 1
ATOM 713 O O . THR A 1 92 ? 2.858 -4.613 -5.880 1.00 90.00 92 THR A O 1
ATOM 716 N N . ALA A 1 93 ? 2.873 -4.014 -8.048 1.00 90.56 93 ALA A N 1
ATOM 717 C CA . ALA A 1 93 ? 2.190 -2.745 -7.824 1.00 90.56 93 ALA A CA 1
ATOM 718 C C . ALA A 1 93 ? 0.813 -2.964 -7.183 1.00 90.56 93 ALA A C 1
ATOM 720 O O . ALA A 1 93 ? 0.527 -2.358 -6.159 1.00 90.56 93 ALA A O 1
ATOM 721 N N . HIS A 1 94 ? 0.004 -3.887 -7.713 1.00 90.38 94 HIS A N 1
ATOM 722 C CA . HIS A 1 94 ? -1.310 -4.219 -7.151 1.00 90.38 94 HIS A CA 1
ATOM 723 C C . HIS A 1 94 ? -1.237 -4.653 -5.684 1.00 90.38 94 HIS A C 1
ATOM 725 O O . HIS A 1 94 ? -2.017 -4.187 -4.855 1.00 90.38 94 HIS A O 1
ATOM 731 N N . SER A 1 95 ? -0.262 -5.499 -5.341 1.00 93.12 95 SER A N 1
ATOM 732 C CA . SER A 1 95 ? -0.027 -5.917 -3.955 1.00 93.12 95 SER A CA 1
ATOM 733 C C . SER A 1 95 ? 0.321 -4.745 -3.033 1.00 93.12 95 SER A C 1
ATOM 735 O O . SER A 1 95 ? -0.160 -4.711 -1.905 1.00 93.12 95 SER A O 1
ATOM 737 N N . GLN A 1 96 ? 1.107 -3.772 -3.503 1.00 93.56 96 GLN A N 1
ATOM 738 C CA . GLN A 1 96 ? 1.459 -2.581 -2.720 1.00 93.56 96 GLN A CA 1
ATOM 739 C C . GLN A 1 96 ? 0.253 -1.671 -2.476 1.00 93.56 96 GLN A C 1
ATOM 741 O O . GLN A 1 96 ? 0.067 -1.193 -1.361 1.00 93.56 96 GLN A O 1
ATOM 746 N N . LEU A 1 97 ? -0.597 -1.476 -3.488 1.00 93.00 97 LEU A N 1
ATOM 747 C CA . LEU A 1 97 ? -1.821 -0.685 -3.332 1.00 93.00 97 LEU A CA 1
ATOM 748 C C . LEU A 1 97 ? -2.751 -1.316 -2.292 1.00 93.00 97 LEU A C 1
ATOM 750 O O . LEU A 1 97 ? -3.216 -0.632 -1.386 1.00 93.00 97 LEU A O 1
ATOM 754 N N . LYS A 1 98 ? -2.969 -2.633 -2.387 1.00 94.25 98 LYS A N 1
ATOM 755 C CA . LYS A 1 98 ? -3.778 -3.373 -1.412 1.00 94.25 98 LYS A CA 1
ATOM 756 C C . LYS A 1 98 ? -3.187 -3.313 -0.007 1.00 94.25 98 LYS A C 1
ATOM 758 O O . LYS A 1 98 ? -3.919 -3.040 0.934 1.00 94.25 98 LYS A O 1
ATOM 763 N N . GLY A 1 99 ? -1.877 -3.516 0.130 1.00 94.69 99 GLY A N 1
ATOM 764 C CA . GLY A 1 99 ? -1.193 -3.427 1.421 1.00 94.69 99 GLY A CA 1
ATOM 765 C C . GLY A 1 99 ? -1.340 -2.049 2.068 1.00 94.69 99 GLY A C 1
ATOM 766 O O . GLY A 1 99 ? -1.696 -1.961 3.238 1.00 94.69 99 GLY A O 1
ATOM 767 N N . GLY A 1 100 ? -1.158 -0.976 1.292 1.00 94.62 100 GLY A N 1
ATOM 768 C CA . GLY A 1 100 ? -1.334 0.392 1.786 1.00 94.62 100 GLY A CA 1
ATOM 769 C C . GLY A 1 100 ? -2.766 0.692 2.232 1.00 94.62 100 GLY A C 1
ATOM 770 O O . GLY A 1 100 ? -2.963 1.365 3.239 1.00 94.62 100 GLY A O 1
ATOM 771 N N . ILE A 1 101 ? -3.767 0.156 1.528 1.00 95.69 101 ILE A N 1
ATOM 772 C CA . ILE A 1 101 ? -5.174 0.264 1.936 1.00 95.69 101 ILE A CA 1
ATOM 773 C C . ILE A 1 101 ? -5.412 -0.460 3.265 1.00 95.69 101 ILE A C 1
ATOM 775 O O . ILE A 1 101 ? -6.031 0.113 4.154 1.00 95.69 101 ILE A O 1
ATOM 779 N N . ILE A 1 102 ? -4.895 -1.681 3.425 1.00 96.00 102 ILE A N 1
ATOM 780 C CA . ILE A 1 102 ? -5.051 -2.469 4.659 1.00 96.00 102 ILE A CA 1
ATOM 781 C C . ILE A 1 102 ? -4.412 -1.753 5.853 1.00 96.00 102 ILE A C 1
ATOM 783 O O . ILE A 1 102 ? -5.037 -1.651 6.903 1.00 96.00 102 ILE A O 1
ATOM 787 N N . TRP A 1 103 ? -3.215 -1.188 5.684 1.00 94.94 103 TRP A N 1
ATOM 788 C CA . TRP A 1 103 ? -2.599 -0.345 6.714 1.00 94.94 103 TRP A CA 1
ATOM 789 C C . TRP A 1 103 ? -3.429 0.901 7.023 1.00 94.94 103 TRP A C 1
ATOM 791 O O . TRP A 1 103 ? -3.584 1.256 8.184 1.00 94.94 103 TRP A O 1
ATOM 801 N N . GLY A 1 104 ? -4.026 1.534 6.011 1.00 94.81 104 GLY A N 1
ATOM 802 C CA . GLY A 1 104 ? -4.949 2.650 6.223 1.00 94.81 104 GLY A CA 1
ATOM 803 C C . GLY A 1 104 ? -6.174 2.265 7.059 1.00 94.81 104 GLY A C 1
ATOM 804 O O . GLY A 1 104 ? -6.581 3.038 7.922 1.00 94.81 104 GLY A O 1
ATOM 805 N N . ILE A 1 105 ? -6.735 1.068 6.847 1.00 94.94 105 ILE A N 1
ATOM 806 C CA . ILE A 1 105 ? -7.827 0.528 7.675 1.00 94.94 105 ILE A CA 1
ATOM 807 C C . ILE A 1 105 ? -7.347 0.295 9.112 1.00 94.94 105 ILE A C 1
ATOM 809 O O . ILE A 1 105 ? -8.041 0.674 10.054 1.00 94.94 105 ILE A O 1
ATOM 813 N N . GLY A 1 106 ? -6.165 -0.308 9.282 1.00 95.00 106 GLY A N 1
ATOM 814 C CA . GLY A 1 106 ? -5.552 -0.538 10.591 1.00 95.00 106 GLY A CA 1
ATOM 815 C C . GLY A 1 106 ? -5.410 0.761 11.375 1.00 95.00 106 GLY A C 1
ATOM 816 O O . GLY A 1 106 ? -6.006 0.899 12.439 1.00 95.00 106 GLY A O 1
ATOM 817 N N . MET A 1 107 ? -4.751 1.757 10.783 1.00 94.94 107 MET A N 1
ATOM 818 C CA . MET A 1 107 ? -4.589 3.093 11.362 1.00 94.94 107 MET A CA 1
ATOM 819 C C . MET A 1 107 ? -5.908 3.795 11.700 1.00 94.94 107 MET A C 1
ATOM 821 O O . MET A 1 107 ? -5.959 4.570 12.651 1.00 94.94 107 MET A O 1
ATOM 825 N N . ALA A 1 108 ? -6.958 3.584 10.903 1.00 94.31 108 ALA A N 1
ATOM 826 C CA . ALA A 1 108 ? -8.234 4.264 11.101 1.00 94.31 108 ALA A CA 1
ATOM 827 C C . ALA A 1 108 ? -9.098 3.628 12.199 1.00 94.31 108 ALA A C 1
ATOM 829 O O . ALA A 1 108 ? -9.823 4.354 12.876 1.00 94.31 108 ALA A O 1
ATOM 830 N N . LEU A 1 109 ? -9.062 2.298 12.345 1.00 93.69 109 LEU A N 1
ATOM 831 C CA . LEU A 1 109 ? -10.038 1.560 13.158 1.00 93.69 109 LEU A CA 1
ATOM 832 C C . LEU A 1 109 ? -9.437 0.749 14.314 1.00 93.69 109 LEU A C 1
ATOM 834 O O . LEU A 1 109 ? -10.156 0.463 15.264 1.00 93.69 109 LEU A O 1
ATOM 838 N N . HIS A 1 110 ? -8.160 0.366 14.249 1.00 91.94 110 HIS A N 1
ATOM 839 C CA . HIS A 1 110 ? -7.587 -0.632 15.163 1.00 91.94 110 HIS A CA 1
ATOM 840 C C . HIS A 1 110 ? -6.349 -0.125 15.907 1.00 91.94 110 HIS A C 1
ATOM 842 O O . HIS A 1 110 ? -6.197 -0.343 17.108 1.00 91.94 110 HIS A O 1
ATOM 848 N N . GLU A 1 111 ? -5.452 0.556 15.200 1.00 94.19 111 GLU A N 1
ATOM 849 C CA . GLU A 1 111 ? -4.123 0.874 15.701 1.00 94.19 111 GLU A CA 1
ATOM 850 C C . GLU A 1 111 ? -4.140 2.126 16.580 1.00 94.19 111 GLU A C 1
ATOM 852 O O . GLU A 1 111 ? -4.408 3.242 16.130 1.00 94.19 111 GLU A O 1
ATOM 857 N N . LYS A 1 112 ? -3.768 1.955 17.847 1.00 93.69 112 LYS A N 1
ATOM 858 C CA . LYS A 1 112 ? -3.542 3.058 18.780 1.00 93.69 112 LYS A CA 1
ATOM 859 C C . LYS A 1 112 ? -2.429 2.683 19.741 1.00 93.69 112 LYS A C 1
ATOM 861 O O . LYS A 1 112 ? -2.517 1.668 20.418 1.00 93.69 112 LYS A O 1
ATOM 866 N N . THR A 1 113 ? -1.395 3.509 19.832 1.00 94.44 113 THR A N 1
ATOM 867 C CA . THR A 1 113 ? -0.351 3.338 20.850 1.00 94.44 113 THR A CA 1
ATOM 868 C C . THR A 1 113 ? -0.789 4.024 22.133 1.00 94.44 113 THR A C 1
ATOM 870 O O . THR A 1 113 ? -1.022 5.234 22.140 1.00 94.44 113 THR A O 1
ATOM 873 N N . GLU A 1 114 ? -0.880 3.268 23.221 1.00 94.06 114 GLU A N 1
ATOM 874 C CA . GLU A 1 114 ? -1.249 3.805 24.526 1.00 94.06 114 GLU A CA 1
ATOM 875 C C . GLU A 1 114 ? 0.001 4.039 25.368 1.00 94.06 114 GLU A C 1
ATOM 877 O O . GLU A 1 114 ? 0.825 3.144 25.552 1.00 94.06 114 GLU A O 1
ATOM 882 N N . LEU A 1 115 ? 0.160 5.268 25.856 1.00 95.69 115 LEU A N 1
ATOM 883 C CA . LEU A 1 115 ? 1.259 5.651 26.734 1.00 95.69 115 LEU A CA 1
ATOM 884 C C . LEU A 1 115 ? 0.746 5.732 28.167 1.00 95.69 115 LEU A C 1
ATOM 886 O O . LEU A 1 115 ? -0.240 6.417 28.432 1.00 95.69 115 LEU A O 1
ATOM 890 N N . ASP A 1 116 ? 1.445 5.073 29.086 1.00 95.06 116 ASP A N 1
ATOM 891 C CA . ASP A 1 116 ? 1.226 5.234 30.519 1.00 95.06 116 ASP A CA 1
ATOM 892 C C . ASP A 1 116 ? 1.614 6.669 30.936 1.00 95.06 116 ASP A C 1
ATOM 894 O O . ASP A 1 116 ? 2.791 7.032 30.817 1.00 95.06 116 ASP A O 1
ATOM 898 N N . PRO A 1 117 ? 0.676 7.492 31.449 1.00 93.69 117 PRO A N 1
ATOM 899 C CA . PRO A 1 117 ? 0.956 8.873 31.841 1.00 93.69 117 PRO A CA 1
ATOM 900 C C . PRO A 1 117 ? 1.977 9.010 32.977 1.00 93.69 117 PRO A C 1
ATOM 902 O O . PRO A 1 117 ? 2.587 10.068 33.117 1.00 93.69 117 PRO A O 1
ATOM 905 N N . VAL A 1 118 ? 2.150 7.974 33.805 1.00 96.19 118 VAL A N 1
ATOM 906 C CA . VAL A 1 118 ? 3.039 8.014 34.973 1.00 96.19 118 VAL A CA 1
ATOM 907 C C . VAL A 1 118 ? 4.454 7.603 34.588 1.00 96.19 118 VAL A C 1
ATOM 909 O O . VAL A 1 118 ? 5.416 8.280 34.948 1.00 96.19 118 VAL A O 1
ATOM 912 N N . THR A 1 119 ? 4.601 6.490 33.865 1.00 94.69 119 THR A N 1
ATOM 913 C CA . THR A 1 119 ? 5.927 5.943 33.533 1.00 94.69 119 THR A CA 1
ATOM 914 C C . THR A 1 119 ? 6.433 6.329 32.146 1.00 94.69 119 THR A C 1
ATOM 916 O O . THR A 1 119 ? 7.614 6.126 31.858 1.00 94.69 119 THR A O 1
ATOM 919 N N . GLY A 1 120 ? 5.568 6.856 31.275 1.00 93.94 120 GLY A N 1
ATOM 920 C CA . GLY A 1 120 ? 5.880 7.173 29.879 1.00 93.94 120 GLY A CA 1
ATOM 921 C C . GLY A 1 120 ? 6.121 5.945 28.995 1.00 93.94 120 GLY A C 1
ATOM 922 O O . GLY A 1 120 ? 6.558 6.088 27.853 1.00 93.94 120 GLY A O 1
ATOM 923 N N . ARG A 1 121 ? 5.883 4.730 29.507 1.00 94.69 121 ARG A N 1
ATOM 924 C CA . ARG A 1 121 ? 6.047 3.485 28.748 1.00 94.69 121 ARG A CA 1
ATOM 925 C C . ARG A 1 121 ? 4.841 3.234 27.850 1.00 94.69 121 ARG A C 1
ATOM 927 O O . ARG A 1 121 ? 3.729 3.649 28.161 1.00 94.69 121 ARG A O 1
ATOM 934 N N . VAL A 1 122 ? 5.063 2.507 26.757 1.00 95.88 122 VAL A N 1
ATOM 935 C CA . VAL A 1 122 ? 3.969 1.985 25.929 1.00 95.88 122 VAL A CA 1
ATOM 936 C C . VAL A 1 122 ? 3.277 0.867 26.702 1.00 95.88 122 VAL A C 1
ATOM 938 O O . VAL A 1 122 ? 3.911 -0.141 27.013 1.00 95.88 122 VAL A O 1
ATOM 941 N N . ALA A 1 123 ? 2.001 1.060 27.021 1.00 93.75 123 ALA A N 1
ATOM 942 C CA . ALA A 1 123 ? 1.203 0.114 27.791 1.00 93.75 123 ALA A CA 1
ATOM 943 C C . ALA A 1 123 ? 0.869 -1.132 26.958 1.00 93.75 123 ALA A C 1
ATOM 945 O O . ALA A 1 123 ? 1.068 -2.249 27.421 1.00 93.75 123 ALA A O 1
ATOM 946 N N . ASN A 1 124 ? 0.490 -0.939 25.693 1.00 95.44 124 ASN A N 1
ATOM 947 C CA . ASN A 1 124 ? 0.073 -2.005 24.785 1.00 95.44 124 ASN A CA 1
ATOM 948 C C . ASN A 1 124 ? 1.182 -2.477 23.834 1.00 95.44 124 ASN A C 1
ATOM 950 O O . ASN A 1 124 ? 0.977 -2.651 22.635 1.00 95.44 124 ASN A O 1
ATOM 954 N N . ALA A 1 125 ? 2.392 -2.691 24.354 1.00 92.81 125 ALA A N 1
ATOM 955 C CA . ALA A 1 125 ? 3.547 -3.138 23.567 1.00 92.81 125 ALA A CA 1
ATOM 956 C C . ALA A 1 125 ? 3.500 -4.646 23.218 1.00 92.81 125 ALA A C 1
ATOM 958 O O . ALA A 1 125 ? 4.498 -5.358 23.337 1.00 92.81 125 ALA A O 1
ATOM 959 N N . ASN A 1 126 ? 2.330 -5.157 22.832 1.00 93.56 126 ASN A N 1
ATOM 960 C CA . ASN A 1 126 ? 2.077 -6.555 22.498 1.00 93.56 126 ASN A CA 1
ATOM 961 C C . ASN A 1 126 ? 0.940 -6.664 21.461 1.00 93.56 126 ASN A C 1
ATOM 963 O O . ASN A 1 126 ? 0.125 -5.758 21.329 1.00 93.56 126 ASN A O 1
ATOM 967 N N . LEU A 1 127 ? 0.865 -7.782 20.731 1.00 93.00 127 LEU A N 1
ATOM 968 C CA . LEU A 1 127 ? -0.161 -7.997 19.694 1.00 93.00 127 LEU A CA 1
ATOM 969 C C . LEU A 1 127 ? -1.535 -8.414 20.243 1.00 93.00 127 LEU A C 1
ATOM 971 O O . LEU A 1 127 ? -2.468 -8.571 19.462 1.00 93.00 127 LEU A O 1
ATOM 975 N N . ALA A 1 128 ? -1.658 -8.646 21.552 1.00 92.62 128 ALA A N 1
ATOM 976 C CA . ALA A 1 128 ? -2.955 -8.931 22.158 1.00 92.62 128 ALA A CA 1
ATOM 977 C C . ALA A 1 128 ? -3.764 -7.640 22.366 1.00 92.62 128 AL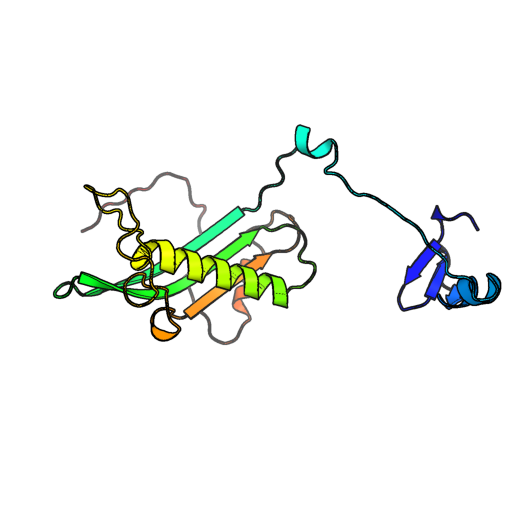A A C 1
ATOM 979 O O . ALA A 1 128 ? -4.982 -7.666 22.246 1.00 92.62 128 ALA A O 1
ATOM 980 N N . GLU A 1 129 ? -3.079 -6.528 22.643 1.00 92.81 129 GLU A N 1
ATOM 981 C CA . GLU A 1 129 ? -3.680 -5.222 22.940 1.00 92.81 129 GLU A CA 1
ATOM 982 C C . GLU A 1 129 ? -3.464 -4.191 21.818 1.00 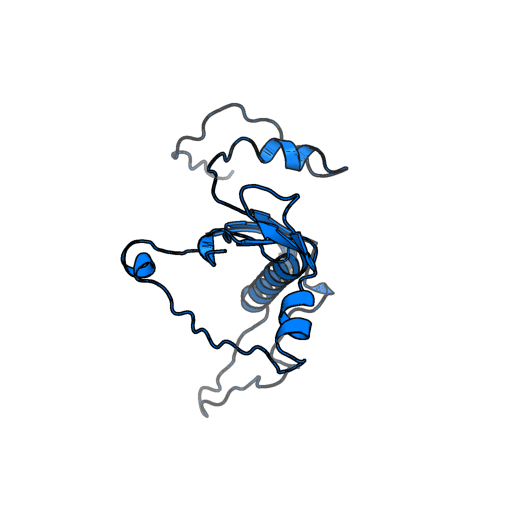92.81 129 GLU A C 1
ATOM 984 O O . GLU A 1 129 ? -4.214 -3.223 21.707 1.00 92.81 129 GLU A O 1
ATOM 989 N N . TYR A 1 130 ? -2.441 -4.365 20.975 1.00 94.56 130 TYR A N 1
ATOM 990 C CA . TYR A 1 130 ? -2.260 -3.572 19.760 1.00 94.56 130 TYR A CA 1
ATOM 991 C C . TYR A 1 130 ? -2.911 -4.288 18.579 1.00 94.56 130 TYR A C 1
ATOM 993 O O . TYR A 1 130 ? -2.321 -5.175 17.954 1.00 94.56 130 TYR A O 1
ATOM 1001 N N . HIS A 1 131 ? -4.156 -3.916 18.297 1.00 93.38 131 HIS A N 1
ATOM 1002 C CA . HIS A 1 131 ? -4.962 -4.577 17.283 1.00 93.38 131 HIS A CA 1
ATOM 1003 C C . HIS A 1 131 ? -4.472 -4.226 15.877 1.00 93.38 131 HIS A C 1
ATOM 1005 O O . HIS A 1 131 ? -4.414 -3.062 15.485 1.00 93.38 131 HIS A O 1
ATOM 1011 N N . VAL A 1 132 ? -4.151 -5.264 15.109 1.00 93.50 132 VAL A N 1
ATOM 1012 C CA . VAL A 1 132 ? -3.855 -5.177 13.677 1.00 93.50 132 VAL A CA 1
ATOM 1013 C C . VAL A 1 132 ? -4.992 -5.827 12.891 1.00 93.50 132 VAL A C 1
ATOM 1015 O O . VAL A 1 132 ? -5.521 -6.845 13.343 1.00 93.50 132 VAL A O 1
ATOM 1018 N N . PRO A 1 133 ? -5.368 -5.281 11.722 1.00 93.06 133 PRO A N 1
ATOM 1019 C CA . PRO A 1 133 ? -6.468 -5.825 10.938 1.00 93.06 133 PRO A CA 1
ATOM 1020 C C . PRO A 1 133 ? -6.153 -7.249 10.470 1.00 93.06 133 PRO A C 1
ATOM 1022 O O . PRO A 1 133 ? -5.082 -7.523 9.915 1.00 93.06 133 PRO A O 1
ATOM 1025 N N . VAL A 1 134 ? -7.107 -8.154 10.663 1.00 93.25 134 VAL A N 1
ATOM 1026 C CA . VAL A 1 134 ? -7.063 -9.530 10.168 1.00 93.25 134 VAL A CA 1
ATOM 1027 C C . VAL A 1 134 ? -7.858 -9.672 8.870 1.00 93.25 134 VAL A C 1
ATOM 1029 O O . VAL A 1 134 ? -8.546 -8.762 8.415 1.00 93.25 134 VAL A O 1
ATOM 1032 N N . ASN A 1 135 ? -7.788 -10.850 8.243 1.00 91.81 135 ASN A N 1
ATOM 1033 C CA . ASN A 1 135 ? -8.481 -11.105 6.976 1.00 91.81 135 ASN A CA 1
ATOM 1034 C C . ASN A 1 135 ? -10.013 -10.932 7.063 1.00 91.81 135 ASN A C 1
ATOM 1036 O O . ASN A 1 135 ? -10.643 -10.676 6.046 1.00 91.81 135 ASN A O 1
ATOM 1040 N N . ALA A 1 136 ? -10.608 -11.081 8.251 1.00 91.12 136 ALA A N 1
ATOM 1041 C CA . ALA A 1 136 ? -12.041 -10.871 8.458 1.00 91.12 136 ALA A CA 1
ATOM 1042 C C . ALA A 1 136 ? -12.437 -9.383 8.485 1.00 91.12 136 ALA A C 1
ATOM 1044 O O . ALA A 1 136 ? -13.560 -9.052 8.115 1.00 91.12 136 ALA A O 1
ATOM 1045 N N . ASP A 1 137 ? -11.513 -8.495 8.857 1.00 89.94 137 ASP A N 1
ATOM 1046 C CA . ASP A 1 137 ? -11.769 -7.053 8.977 1.00 89.94 137 ASP A CA 1
ATOM 1047 C C . ASP A 1 137 ? -11.696 -6.344 7.618 1.00 89.94 137 ASP A C 1
ATOM 1049 O O . ASP A 1 137 ? -12.117 -5.196 7.459 1.00 89.94 137 ASP A O 1
ATOM 1053 N N . VAL A 1 138 ? -11.134 -7.029 6.619 1.00 91.44 138 VAL A N 1
ATOM 1054 C CA . VAL A 1 138 ? -10.893 -6.495 5.285 1.00 91.44 138 VAL A CA 1
ATOM 1055 C C . VAL A 1 138 ? -11.903 -7.083 4.306 1.00 91.44 138 VAL A C 1
ATOM 1057 O O . VAL A 1 138 ? -11.775 -8.220 3.854 1.00 91.44 138 VAL A O 1
ATOM 1060 N N . GLY A 1 139 ? -12.891 -6.268 3.936 1.00 90.88 139 GLY A N 1
ATOM 1061 C CA . GLY A 1 139 ? -13.840 -6.579 2.873 1.00 90.88 139 GLY A CA 1
ATOM 1062 C C . GLY A 1 139 ? -13.226 -6.551 1.466 1.00 90.88 139 GLY A C 1
ATOM 1063 O O . GLY A 1 139 ? -12.027 -6.729 1.242 1.00 90.88 139 GLY A O 1
ATOM 1064 N N . THR A 1 140 ? -14.060 -6.308 0.457 1.00 95.56 140 THR A N 1
ATOM 1065 C CA . THR A 1 140 ? -13.592 -6.334 -0.938 1.00 95.56 140 THR A CA 1
ATOM 1066 C C . THR A 1 140 ? -12.723 -5.113 -1.254 1.00 95.56 140 THR A C 1
ATOM 1068 O O . THR A 1 140 ? -13.185 -3.981 -1.133 1.00 95.56 140 THR A O 1
ATOM 1071 N N . ILE A 1 141 ? -11.489 -5.327 -1.731 1.00 95.38 141 ILE A N 1
ATOM 1072 C CA . ILE A 1 141 ? -10.601 -4.252 -2.211 1.00 95.38 141 ILE A CA 1
ATOM 1073 C C . ILE A 1 141 ? -10.441 -4.325 -3.731 1.00 95.38 141 ILE A C 1
ATOM 1075 O O . ILE A 1 141 ? -9.804 -5.251 -4.255 1.00 95.38 141 ILE A O 1
ATOM 1079 N N . ASP A 1 142 ? -10.930 -3.291 -4.412 1.00 93.19 142 ASP A N 1
ATOM 1080 C CA . ASP A 1 142 ? -10.661 -3.013 -5.821 1.00 93.19 142 ASP A CA 1
ATOM 1081 C C . ASP A 1 142 ? -9.694 -1.825 -5.941 1.00 93.19 142 ASP A C 1
ATOM 1083 O O . ASP A 1 142 ? -10.009 -0.701 -5.556 1.00 93.19 142 ASP A O 1
ATOM 1087 N N . ALA A 1 143 ? -8.481 -2.079 -6.430 1.00 91.56 143 ALA A N 1
ATOM 1088 C CA . ALA A 1 143 ? -7.430 -1.073 -6.524 1.00 91.56 143 ALA A CA 1
ATOM 1089 C C . ALA A 1 143 ? -6.791 -1.098 -7.912 1.00 91.56 143 ALA A C 1
ATOM 1091 O O . ALA A 1 143 ? -6.308 -2.133 -8.368 1.00 91.56 143 ALA A O 1
ATOM 1092 N N . GLY A 1 144 ? -6.757 0.059 -8.567 1.00 88.19 144 GLY A N 1
ATOM 1093 C CA . GLY A 1 144 ? -6.159 0.240 -9.883 1.00 88.19 144 GLY A CA 1
ATOM 1094 C C . GLY A 1 144 ? -5.075 1.308 -9.870 1.00 88.19 144 GLY A C 1
ATOM 1095 O O . GLY A 1 144 ? -5.185 2.325 -9.187 1.00 88.19 144 GLY A O 1
ATOM 1096 N N . ALA A 1 145 ? -4.029 1.098 -10.666 1.00 85.00 145 ALA A N 1
ATOM 1097 C CA . ALA A 1 145 ? -3.040 2.125 -10.956 1.00 85.00 145 ALA A CA 1
ATOM 1098 C C . ALA A 1 145 ? -2.829 2.257 -12.460 1.00 85.00 145 ALA A C 1
ATOM 1100 O O . ALA A 1 145 ? -2.630 1.263 -13.163 1.00 85.00 145 ALA A O 1
ATOM 1101 N N . TYR A 1 146 ? -2.837 3.496 -12.948 1.00 75.94 146 TYR A N 1
ATOM 1102 C CA . TYR A 1 146 ? -2.738 3.774 -14.376 1.00 75.94 146 TYR A CA 1
ATOM 1103 C C . TYR A 1 146 ? -1.332 4.238 -14.746 1.00 75.94 146 TYR A C 1
ATOM 1105 O O . TYR A 1 146 ? -0.763 5.155 -14.147 1.00 75.94 146 TYR A O 1
ATOM 1113 N N . GLY A 1 147 ? -0.778 3.547 -15.744 1.00 61.00 147 GLY A N 1
ATOM 1114 C CA . GLY A 1 147 ? 0.539 3.790 -16.303 1.00 61.00 147 GLY A CA 1
ATOM 1115 C C . GLY A 1 147 ? 0.524 4.913 -17.335 1.00 61.00 147 GLY A C 1
ATOM 1116 O O . GLY A 1 147 ? -0.173 4.801 -18.334 1.00 61.00 147 GLY A O 1
ATOM 1117 N N . THR A 1 148 ? 1.357 5.934 -17.140 1.00 45.47 148 THR A N 1
ATOM 1118 C CA . THR A 1 148 ? 1.566 7.109 -18.015 1.00 45.47 148 THR A CA 1
ATOM 1119 C C . THR A 1 148 ? 0.402 8.100 -18.126 1.00 45.47 148 THR A C 1
ATOM 1121 O O . THR A 1 148 ? -0.702 7.814 -18.580 1.00 45.47 148 THR A O 1
ATOM 1124 N N . CYS A 1 149 ? 0.716 9.332 -17.731 1.00 37.28 149 CYS A N 1
ATOM 1125 C CA . CYS A 1 149 ? -0.110 10.513 -17.879 1.00 37.28 149 CYS A CA 1
ATOM 1126 C C . CYS A 1 149 ? -0.265 10.859 -19.371 1.00 37.28 149 CYS A C 1
ATOM 1128 O O . CYS A 1 149 ? 0.544 11.585 -19.943 1.00 37.28 149 CYS A O 1
ATOM 1130 N N . ARG A 1 150 ? -1.322 10.352 -20.009 1.00 33.94 150 ARG A N 1
ATOM 1131 C CA . ARG A 1 150 ? -2.033 11.104 -21.046 1.00 33.94 150 ARG A CA 1
ATOM 1132 C C . ARG A 1 150 ? -3.389 11.438 -20.451 1.00 33.94 150 ARG A C 1
ATOM 1134 O O . ARG A 1 150 ? -4.253 10.573 -20.356 1.00 33.94 150 ARG A O 1
ATOM 1141 N N . LEU A 1 151 ? -3.536 12.675 -19.981 1.00 35.81 151 LEU A N 1
ATOM 1142 C CA . LEU A 1 151 ? -4.780 13.229 -19.448 1.00 35.81 151 LEU A CA 1
ATOM 1143 C C . LEU A 1 151 ? -5.893 13.124 -20.505 1.00 35.81 151 LEU A C 1
ATOM 1145 O O . LEU A 1 151 ? -6.122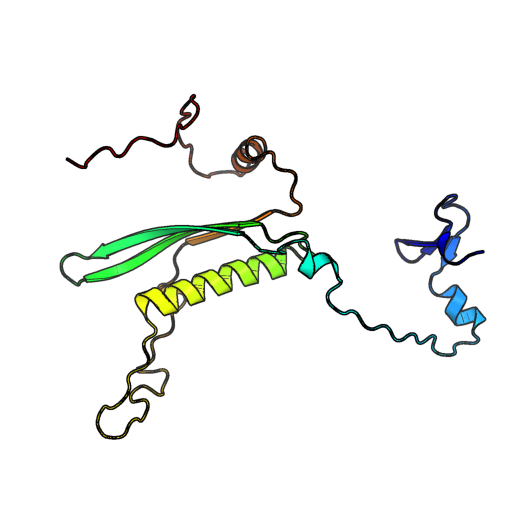 14.041 -21.287 1.00 35.81 151 LEU A O 1
ATOM 1149 N N . ARG A 1 152 ? -6.589 11.988 -20.548 1.00 31.08 152 ARG A N 1
ATOM 1150 C CA . ARG A 1 152 ? -7.895 11.849 -21.192 1.00 31.08 152 ARG A CA 1
ATOM 1151 C C . ARG A 1 152 ? -8.785 11.024 -20.272 1.00 31.08 152 ARG A C 1
ATOM 1153 O O . ARG A 1 152 ? -9.066 9.854 -20.497 1.00 31.08 152 ARG A O 1
ATOM 1160 N N . TRP A 1 153 ? -9.197 11.689 -19.195 1.00 34.62 153 TRP A N 1
ATOM 1161 C CA . TRP A 1 153 ? -10.097 11.190 -18.150 1.00 34.62 153 TRP A CA 1
ATOM 1162 C C . TRP A 1 153 ? -11.375 10.534 -18.708 1.00 34.62 153 TRP A C 1
ATOM 1164 O O . TRP A 1 153 ? -11.942 9.638 -18.094 1.00 34.62 153 TRP A O 1
ATOM 1174 N N . THR A 1 154 ? -11.811 10.939 -19.903 1.00 35.00 154 THR A N 1
ATOM 1175 C CA . THR A 1 154 ? -13.053 10.478 -20.530 1.00 35.00 154 THR A CA 1
ATOM 1176 C C . THR A 1 154 ? -12.964 9.131 -21.249 1.00 35.00 154 THR A C 1
ATOM 1178 O O . THR A 1 154 ? -13.999 8.496 -21.415 1.00 35.00 154 THR A O 1
ATOM 1181 N N . SER A 1 155 ? -11.787 8.649 -21.672 1.00 29.48 155 SER A N 1
ATOM 1182 C CA . SER A 1 155 ? -11.717 7.412 -22.478 1.00 29.48 155 SER A CA 1
ATOM 1183 C C . SER A 1 155 ? -11.613 6.124 -21.654 1.00 29.48 155 SER A C 1
ATOM 1185 O O . SER A 1 155 ? -12.067 5.079 -22.116 1.00 29.48 155 SER A O 1
ATOM 1187 N N . CYS A 1 156 ? -11.081 6.183 -20.428 1.00 35.31 156 CYS A N 1
ATOM 1188 C CA . CYS A 1 156 ? -10.863 4.994 -19.589 1.00 35.31 156 CYS A CA 1
ATOM 1189 C C . CYS A 1 156 ? -12.157 4.465 -18.933 1.00 35.31 156 CYS A C 1
ATOM 1191 O O . CYS A 1 156 ? -12.269 3.277 -18.638 1.00 35.31 156 CYS A O 1
ATOM 1193 N N . TRP A 1 157 ? -13.189 5.312 -18.827 1.00 29.52 157 TRP A N 1
ATOM 1194 C CA . TRP A 1 157 ? -14.536 4.914 -18.393 1.00 29.52 157 TRP A CA 1
ATOM 1195 C C . TRP A 1 157 ? -15.173 3.834 -19.284 1.00 29.52 157 TRP A C 1
ATOM 1197 O O . TRP A 1 157 ? -16.059 3.106 -18.845 1.00 29.52 157 TRP A O 1
ATOM 1207 N N . THR A 1 158 ? -14.730 3.717 -20.537 1.00 30.67 158 THR A N 1
ATOM 1208 C CA . THR A 1 158 ? -15.271 2.751 -21.504 1.00 30.67 158 THR A CA 1
ATOM 1209 C C . THR A 1 158 ? -14.671 1.355 -21.347 1.00 30.67 158 THR A C 1
ATOM 1211 O O . THR A 1 158 ? -15.354 0.372 -21.608 1.00 30.67 158 THR A O 1
ATOM 1214 N N . GLU A 1 159 ? -13.425 1.242 -20.887 1.00 29.05 159 GLU A N 1
ATOM 1215 C CA . GLU A 1 159 ? -12.730 -0.049 -20.774 1.00 29.05 159 GLU A CA 1
ATOM 1216 C C . GLU A 1 159 ? -13.101 -0.768 -19.466 1.00 29.05 159 GLU A C 1
ATOM 1218 O O . GLU A 1 159 ? -13.324 -1.980 -19.465 1.00 29.05 159 GLU A O 1
ATOM 1223 N N . ALA A 1 160 ? -13.368 0.001 -18.402 1.00 35.25 160 ALA A N 1
ATOM 1224 C CA . ALA A 1 160 ? -13.978 -0.484 -17.160 1.00 35.25 160 ALA A CA 1
ATOM 1225 C C . ALA A 1 160 ? -15.417 -1.031 -17.333 1.00 35.25 160 ALA A C 1
ATOM 1227 O O . ALA A 1 160 ? -15.913 -1.726 -16.453 1.00 35.25 160 ALA A O 1
ATOM 1228 N N . ARG A 1 161 ? -16.088 -0.776 -18.473 1.00 28.62 161 ARG A N 1
ATOM 1229 C CA . ARG A 1 161 ? -17.417 -1.342 -18.800 1.00 28.62 161 ARG A CA 1
ATOM 1230 C C . ARG A 1 161 ? -17.378 -2.762 -19.377 1.00 28.62 161 ARG A C 1
ATOM 1232 O O . ARG A 1 161 ? -18.435 -3.368 -19.511 1.00 28.62 161 ARG A O 1
ATOM 1239 N N . SER A 1 162 ? -16.209 -3.272 -19.772 1.00 36.97 162 SER A N 1
ATOM 1240 C CA . SER A 1 162 ? -16.100 -4.526 -20.542 1.00 36.97 162 SER A CA 1
ATOM 1241 C C . SER A 1 162 ? -15.776 -5.774 -19.708 1.00 36.97 162 SER A C 1
ATOM 1243 O O . SER A 1 162 ? -15.832 -6.887 -20.227 1.00 36.97 162 SER A O 1
ATOM 1245 N N . GLY A 1 163 ? -15.484 -5.615 -18.412 1.00 31.11 163 GLY A N 1
ATOM 1246 C CA . GLY A 1 163 ? -15.338 -6.735 -17.481 1.00 31.11 163 GLY A CA 1
ATOM 1247 C C . GLY A 1 163 ? -16.705 -7.326 -17.103 1.00 31.11 163 GLY A C 1
ATOM 1248 O O . GLY A 1 163 ? -17.640 -6.564 -16.844 1.00 31.11 163 GLY A O 1
ATOM 1249 N N . PRO A 1 164 ? -16.864 -8.660 -17.054 1.00 32.06 164 PRO A N 1
ATOM 1250 C CA . PRO A 1 164 ? -18.160 -9.271 -16.794 1.00 32.06 164 PRO A CA 1
ATOM 1251 C C . PRO A 1 164 ? -18.573 -9.037 -15.331 1.00 32.06 164 PRO A C 1
ATOM 1253 O O . PRO A 1 164 ? -18.004 -9.636 -14.424 1.00 32.06 164 PRO A O 1
ATOM 1256 N N . GLY A 1 165 ? -19.566 -8.164 -15.109 1.00 34.84 165 GLY A N 1
ATOM 1257 C CA . GLY A 1 165 ? -20.366 -8.141 -13.874 1.00 34.84 165 GLY A CA 1
ATOM 1258 C C . GLY A 1 165 ? -20.289 -6.916 -12.948 1.00 34.84 165 GLY A C 1
ATOM 1259 O O . GLY A 1 165 ? -20.873 -6.980 -11.871 1.00 34.84 165 GLY A O 1
ATOM 1260 N N . TRP A 1 166 ? -19.639 -5.802 -13.310 1.00 29.92 166 TRP A N 1
ATOM 1261 C CA . TRP A 1 166 ? -19.496 -4.645 -12.401 1.00 29.92 166 TRP A CA 1
ATOM 1262 C C . TRP A 1 166 ? -20.486 -3.497 -12.699 1.00 29.92 166 TRP A C 1
ATOM 1264 O O . TRP A 1 166 ? -20.684 -3.117 -13.850 1.00 29.92 166 TRP A O 1
ATOM 1274 N N . LEU A 1 167 ? -21.124 -2.991 -11.631 1.00 30.00 167 LEU A N 1
ATOM 1275 C CA . LEU A 1 167 ? -22.111 -1.896 -11.522 1.00 30.00 167 LEU A CA 1
ATOM 1276 C C . LEU A 1 167 ? -22.387 -1.048 -12.789 1.00 30.00 167 LEU A C 1
ATOM 1278 O O . LEU A 1 167 ? -21.555 -0.256 -13.233 1.00 30.00 167 LEU A O 1
ATOM 1282 N N . ARG A 1 168 ? -23.644 -1.060 -13.261 1.00 27.59 168 ARG A N 1
ATOM 1283 C CA . ARG A 1 168 ? -24.193 0.024 -14.095 1.00 27.59 168 ARG A CA 1
ATOM 1284 C C . ARG A 1 168 ? -24.518 1.228 -13.209 1.00 27.59 168 ARG A C 1
ATOM 1286 O O . ARG A 1 168 ? -25.539 1.233 -12.532 1.00 27.59 168 ARG A O 1
ATOM 1293 N N . TRP A 1 169 ? -23.689 2.267 -13.259 1.00 30.23 169 TRP A N 1
ATOM 1294 C CA . TRP A 1 169 ? -24.092 3.604 -12.815 1.00 30.23 169 TRP A CA 1
ATOM 1295 C C . TRP A 1 169 ? -24.884 4.294 -13.943 1.00 30.23 169 TRP A C 1
ATOM 1297 O O . TR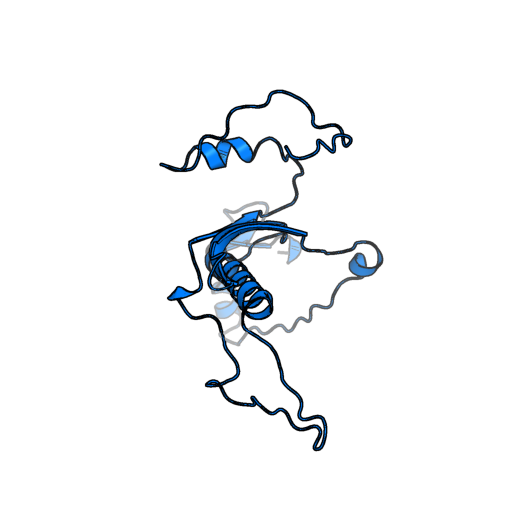P A 1 169 ? -24.430 4.246 -15.096 1.00 30.23 169 TRP A O 1
ATOM 1307 N N . PRO A 1 170 ? -26.066 4.890 -13.683 1.00 24.45 170 PRO A N 1
ATOM 1308 C CA . PRO A 1 170 ? -26.864 5.522 -14.730 1.00 24.45 170 PRO A CA 1
ATOM 13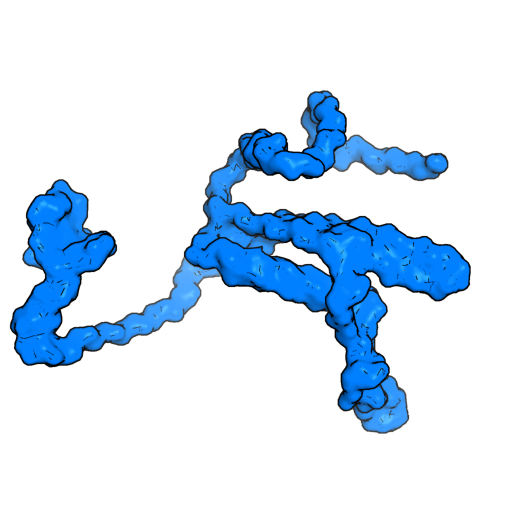09 C C . PRO A 1 170 ? -26.122 6.725 -15.341 1.00 24.45 170 PRO A C 1
ATOM 1311 O O . PRO A 1 170 ? -25.362 7.406 -14.649 1.00 24.45 170 PRO A O 1
ATOM 1314 N N . PRO A 1 171 ? -26.302 6.998 -16.645 1.00 26.97 171 PRO A N 1
ATOM 1315 C CA . PRO A 1 171 ? -25.574 8.060 -17.322 1.00 26.97 171 PRO A CA 1
ATOM 1316 C C . PRO A 1 171 ? -26.146 9.425 -16.926 1.00 26.97 171 PRO A C 1
ATOM 1318 O O . PRO A 1 171 ? -27.234 9.789 -17.367 1.00 26.97 171 PRO A O 1
ATOM 1321 N N . SER A 1 172 ? -25.408 10.218 -16.148 1.00 33.34 172 SER A N 1
ATOM 1322 C CA . SER A 1 172 ? -25.635 11.662 -16.100 1.00 33.34 172 SER A CA 1
ATOM 1323 C C . SER A 1 172 ? -24.866 12.320 -17.249 1.00 33.34 172 SER A C 1
ATOM 1325 O O . SER A 1 172 ? -23.651 12.515 -17.218 1.00 33.34 172 SER A O 1
ATOM 1327 N N . ASN A 1 173 ? -25.590 12.638 -18.321 1.00 29.03 173 ASN A N 1
ATOM 1328 C CA . ASN A 1 173 ? -25.115 13.565 -19.339 1.00 29.03 173 ASN A CA 1
ATOM 1329 C C . ASN A 1 173 ? -25.066 14.966 -18.724 1.00 29.03 173 ASN A C 1
ATOM 1331 O O . ASN A 1 173 ? -26.111 15.562 -18.487 1.00 29.03 173 ASN A O 1
ATOM 1335 N N . GLY A 1 174 ? -23.875 15.518 -18.505 1.00 29.45 174 GLY A N 1
ATOM 1336 C CA . GLY A 1 174 ? -23.748 16.943 -18.206 1.00 29.45 174 GLY A CA 1
ATOM 1337 C C . GLY A 1 174 ? -22.553 17.280 -17.332 1.00 29.45 174 GLY A C 1
ATOM 1338 O O . GLY A 1 174 ? -22.380 16.738 -16.250 1.00 29.45 174 GLY A O 1
ATOM 1339 N N . LYS A 1 175 ? -21.727 18.197 -17.837 1.00 29.14 175 LYS A N 1
ATOM 1340 C CA . LYS A 1 175 ? -20.593 18.843 -17.167 1.00 29.14 175 LYS A CA 1
ATOM 1341 C C . LYS A 1 175 ? -20.908 19.152 -15.690 1.00 29.14 175 LYS A C 1
ATOM 1343 O O . LYS A 1 175 ? -21.801 19.946 -15.422 1.00 29.14 175 LYS A O 1
ATOM 1348 N N . MET A 1 176 ? -20.144 18.589 -14.753 1.00 28.14 176 MET A N 1
ATOM 1349 C CA . MET A 1 176 ? -20.154 19.039 -13.356 1.00 28.14 176 MET A CA 1
ATOM 1350 C C . MET A 1 176 ? -19.447 20.400 -13.266 1.00 28.14 176 MET A C 1
ATOM 1352 O O . MET A 1 176 ? -18.239 20.489 -13.488 1.00 28.14 176 MET A O 1
ATOM 1356 N N . SER A 1 177 ? -20.208 21.461 -12.984 1.00 26.03 177 SER A N 1
ATOM 1357 C CA . SER A 1 177 ? -19.685 22.721 -12.444 1.00 26.03 177 SER A CA 1
ATOM 1358 C C . SER A 1 177 ? -19.481 22.584 -10.922 1.00 26.03 177 SER A C 1
ATOM 1360 O O . SER A 1 177 ? -20.119 21.732 -10.302 1.00 26.03 177 SER A O 1
ATOM 1362 N N . PRO A 1 178 ? -18.600 23.382 -10.287 1.00 27.38 178 PRO A N 1
ATOM 1363 C CA . PRO A 1 178 ? -18.123 23.125 -8.927 1.00 27.38 178 PRO A CA 1
ATOM 1364 C C . PRO A 1 178 ? -19.028 23.679 -7.811 1.00 27.38 178 PRO A C 1
ATOM 1366 O O . PRO A 1 178 ? -18.555 23.928 -6.706 1.00 27.38 178 PRO A O 1
ATOM 1369 N N . THR A 1 179 ? -20.323 23.870 -8.052 1.00 31.55 179 THR A N 1
ATOM 1370 C CA . THR A 1 179 ? -21.209 24.530 -7.082 1.00 31.55 179 THR A CA 1
ATOM 1371 C C . THR A 1 179 ? -22.505 23.749 -6.935 1.00 31.55 179 THR A C 1
ATOM 1373 O O . THR A 1 179 ? -23.344 23.761 -7.830 1.00 31.55 179 THR A O 1
ATOM 1376 N N . GLY A 1 180 ? -22.668 23.058 -5.806 1.00 25.69 180 GLY A N 1
ATOM 1377 C CA . GLY A 1 180 ? -23.894 22.317 -5.515 1.00 25.69 180 GLY A CA 1
ATOM 1378 C C . GLY A 1 180 ? -23.810 21.471 -4.251 1.00 25.69 180 GLY A C 1
ATOM 1379 O O . GLY A 1 180 ? -23.874 20.251 -4.326 1.00 25.69 180 GLY A O 1
ATOM 1380 N N . LEU A 1 181 ? -23.668 22.118 -3.092 1.00 32.03 181 LEU A N 1
ATOM 1381 C CA . LEU A 1 181 ? -24.155 21.554 -1.831 1.00 32.03 181 LEU A CA 1
ATOM 1382 C C . LEU A 1 181 ? -25.685 21.467 -1.934 1.00 32.03 181 LEU A C 1
ATOM 1384 O O . LEU A 1 181 ? -26.333 22.488 -2.156 1.00 32.03 181 LEU A O 1
ATOM 1388 N N . VAL A 1 182 ? -26.253 20.273 -1.774 1.00 30.77 182 VAL A N 1
ATOM 1389 C CA . VAL A 1 182 ? -27.695 20.082 -1.558 1.00 30.77 182 VAL A CA 1
ATOM 1390 C C . VAL A 1 182 ? -27.856 19.369 -0.210 1.00 30.77 182 VAL A C 1
ATOM 1392 O O . VAL A 1 182 ? -27.165 18.373 0.014 1.00 30.77 182 VAL A O 1
ATOM 1395 N N . PRO A 1 183 ? -28.678 19.899 0.714 1.00 27.66 183 PRO A N 1
ATOM 1396 C CA . PRO A 1 183 ? -28.797 19.385 2.073 1.00 27.66 183 PRO A CA 1
ATOM 1397 C C . PRO A 1 183 ? -29.621 18.095 2.121 1.00 27.66 183 PRO A C 1
ATOM 1399 O O . PRO A 1 183 ? -30.493 17.867 1.284 1.00 27.66 183 PRO A O 1
ATOM 1402 N N . ALA A 1 184 ? -29.330 17.274 3.129 1.00 29.44 184 ALA A N 1
ATOM 1403 C CA . ALA A 1 184 ? -30.072 16.065 3.448 1.00 29.44 184 ALA A CA 1
ATOM 1404 C C . ALA A 1 184 ? -31.453 16.407 4.033 1.00 29.44 184 ALA A C 1
ATOM 1406 O O . ALA A 1 184 ? -31.556 17.224 4.950 1.00 29.44 184 ALA A O 1
ATOM 1407 N N . THR A 1 185 ? -32.482 15.745 3.514 1.00 34.59 185 THR A N 1
ATOM 1408 C CA . THR A 1 185 ? -33.721 15.414 4.234 1.00 34.59 185 THR A CA 1
ATOM 1409 C C . THR A 1 185 ? -33.794 13.911 4.355 1.00 34.59 185 THR A C 1
ATOM 1411 O O . THR A 1 185 ? -33.467 13.260 3.334 1.00 34.59 185 THR A O 1
#

pLDDT: mean 77.49, std 24.34, range [24.45, 96.88]

InterPro domains:
  IPR016208 Aldehyde oxidase/xanthine dehydrogenase-like [PTHR11908] (27-138)
  IPR037165 Aldehyde oxidase/xanthine dehydrogenase, molybdopterin binding domain superfamily [SSF56003] (2-143)
  IPR046867 Aldehyde oxidase/xanthine dehydrogenase, second molybdopterin binding domain [PF20256] (2-138)

Sequence (185 aa):
MPAKEVEISDGWLQRRSDPTQRESVSAPITRAGGHAIEARASARPGKERKQYAMHAFGAVFAEVHVDPDLGEIRVHRIVASYGVGRLLNRKTAHSQLKGGIIWGIGMALHEKTELDPVTGRVANANLAEYHVPVNADVGTIDAGAYGTCRLRWTSCWTEARSGPGWLRWPPSNGKMSPTGLVPAT

Radius of gyration: 26.35 Å; chains: 1; bounding box: 72×40×74 Å

Secondary structure (DSSP, 8-state):
--GGGEEEETTEEEETTEEEEEEETTHHHHHTTT------------GGGGTS----EEEEEEEEEE-TTT--EEEEEEEEEEE-S--S-HHHHHHHHHHHHHHHHHHHHT--PPBPTTT--BTT-STTTS----TTTEEEEEEEEE-S----TTTGGGTTTSSTT--------S---S-------

Organism: Cupriavidus necator (strain ATCC 17699 / DSM 428 / KCTC 22496 / NCIMB 10442 / H16 / Stanier 337) (NCBI:txid381666)

Foldseek 3Di:
DDPVQWDDDPQWIAGVVDRVRIDGPCVVCVVVVVDDDDDDDDDDDDPVVVVDPQDKDKDKDWDWDADPVPRDIATAEMAMEIANEADPDPVVVVVVQVVVVQVVLLVVHFADFDADPPPRDGPCPDPVRGDGDDPRRDHYYHYDYDYDDPPPPPPVVVVVVPDPDDDDDDDDPDDDDPDDDDDDD